Protein AF-A0A7W1F495-F1 (afdb_monomer_lite)

Secondary structure (DSSP, 8-state):
-PPPPPPHHHHHHHHHHHHHHHHHHHHHHHHTT-S-TTTGGGSPEEEEEEEEE-HHHHHHTT----TTS-SS-EEEEEEEEEETTEEEEEEEEE--HHHHHHH----TT-B--SSSS--TTS----TT-TTPPPTT-----SEEEEEEE--SSS-EEEEEEEE-TTT-EEEEEEEEESS-------HHHHHHHHHHHHHHHHHHHHTTPPB-TTS-B---

Structure (mmCIF, N/CA/C/O backbone):
data_AF-A0A7W1F495-F1
#
_entry.id   AF-A0A7W1F495-F1
#
loop_
_atom_site.group_PDB
_atom_site.id
_atom_site.type_symbol
_atom_site.label_atom_id
_atom_site.label_alt_id
_atom_site.label_comp_id
_atom_site.label_asym_id
_atom_site.label_entity_id
_atom_site.label_seq_id
_atom_site.pdbx_PDB_ins_code
_atom_site.Cartn_x
_atom_site.Cartn_y
_atom_site.Cartn_z
_atom_site.occupancy
_atom_site.B_iso_or_equiv
_atom_site.auth_seq_id
_atom_site.auth_comp_id
_atom_site.auth_asym_id
_atom_site.auth_atom_id
_atom_site.pdbx_PDB_model_num
ATOM 1 N N . MET A 1 1 ? -0.364 42.194 -3.705 1.00 41.94 1 MET A N 1
ATOM 2 C CA . MET A 1 1 ? 0.899 41.813 -3.034 1.00 41.94 1 MET A CA 1
ATOM 3 C C . MET A 1 1 ? 1.394 40.496 -3.620 1.00 41.94 1 MET A C 1
ATOM 5 O O . MET A 1 1 ? 0.686 39.502 -3.485 1.00 41.94 1 MET A O 1
ATOM 9 N N . PRO A 1 2 ? 2.536 40.471 -4.325 1.00 41.91 2 PRO A N 1
ATOM 10 C CA . PRO A 1 2 ? 3.089 39.235 -4.874 1.00 41.91 2 PRO A CA 1
ATOM 11 C C . PRO A 1 2 ? 3.613 38.339 -3.740 1.00 41.91 2 PRO A C 1
ATOM 13 O O . PRO A 1 2 ? 4.368 38.793 -2.882 1.00 41.91 2 PRO A O 1
ATOM 16 N N . ARG A 1 3 ? 3.187 37.067 -3.712 1.00 40.72 3 ARG A N 1
ATOM 17 C CA . ARG A 1 3 ? 3.688 36.070 -2.749 1.00 40.72 3 ARG A CA 1
ATOM 18 C C . ARG A 1 3 ? 5.194 35.862 -2.980 1.00 40.72 3 ARG A C 1
ATOM 20 O O . ARG A 1 3 ? 5.576 35.614 -4.126 1.00 40.72 3 ARG A O 1
ATOM 27 N N . PRO A 1 4 ? 6.046 35.931 -1.942 1.00 45.19 4 PRO A N 1
ATOM 28 C CA . PRO A 1 4 ? 7.476 35.706 -2.109 1.00 45.19 4 PRO A CA 1
ATOM 29 C C . PRO A 1 4 ? 7.717 34.275 -2.605 1.00 45.19 4 PRO A C 1
ATOM 31 O O . PRO A 1 4 ? 7.262 33.305 -1.992 1.00 45.19 4 PRO A O 1
ATOM 34 N N . ARG A 1 5 ? 8.403 34.147 -3.749 1.00 50.34 5 ARG A N 1
ATOM 35 C CA . ARG A 1 5 ? 8.854 32.855 -4.281 1.00 50.34 5 ARG A CA 1
ATOM 36 C C . ARG A 1 5 ? 9.833 32.256 -3.276 1.00 50.34 5 ARG A C 1
ATOM 38 O O . ARG A 1 5 ? 10.821 32.896 -2.920 1.00 50.34 5 ARG A O 1
ATOM 45 N N . ARG A 1 6 ? 9.528 31.049 -2.797 1.00 46.62 6 ARG A N 1
ATOM 46 C CA . ARG A 1 6 ? 10.384 30.325 -1.852 1.00 46.62 6 ARG A CA 1
ATOM 47 C C . ARG A 1 6 ? 11.758 30.122 -2.479 1.00 46.62 6 ARG A C 1
ATOM 49 O O . ARG A 1 6 ? 11.856 29.729 -3.640 1.00 46.62 6 ARG A O 1
ATOM 56 N N . THR A 1 7 ? 12.810 30.417 -1.724 1.00 51.94 7 THR A N 1
ATOM 57 C CA . THR A 1 7 ? 14.181 30.270 -2.218 1.00 51.94 7 THR A CA 1
ATOM 58 C C . THR A 1 7 ? 14.545 28.783 -2.342 1.00 51.94 7 THR A C 1
ATOM 60 O O . THR A 1 7 ? 13.959 27.936 -1.656 1.00 51.94 7 THR A O 1
ATOM 63 N N . PRO A 1 8 ? 15.526 28.423 -3.185 1.00 48.81 8 PRO A N 1
ATOM 64 C CA . PRO A 1 8 ? 16.014 27.045 -3.296 1.00 48.81 8 PRO A CA 1
ATOM 65 C C . PRO A 1 8 ? 16.415 26.449 -1.936 1.00 48.81 8 PRO A C 1
ATOM 67 O O . PRO A 1 8 ? 16.158 25.279 -1.667 1.00 48.81 8 PRO A O 1
ATOM 70 N N . LEU A 1 9 ? 16.924 27.289 -1.026 1.00 42.06 9 LEU A N 1
ATOM 71 C CA . LEU A 1 9 ? 17.272 26.911 0.344 1.00 42.06 9 LEU A CA 1
ATOM 72 C C . LEU A 1 9 ? 16.044 26.542 1.199 1.00 42.06 9 LEU A C 1
ATOM 74 O O . LEU A 1 9 ? 16.098 25.587 1.967 1.00 42.06 9 LEU A O 1
ATOM 78 N N . GLN A 1 10 ? 14.915 27.245 1.038 1.00 43.81 10 GLN A N 1
ATOM 79 C CA . GLN A 1 10 ? 13.646 26.880 1.688 1.00 43.81 10 GLN A CA 1
ATOM 80 C C . GLN A 1 10 ? 13.073 25.577 1.122 1.00 43.81 10 GLN A C 1
ATOM 82 O O . GLN A 1 10 ? 12.475 24.797 1.858 1.00 43.81 10 GLN A O 1
ATOM 87 N N . THR A 1 11 ? 13.288 25.316 -0.168 1.00 47.25 11 THR A N 1
ATOM 88 C CA . THR A 1 11 ? 12.881 24.058 -0.809 1.00 47.25 11 THR A CA 1
ATOM 89 C C . THR A 1 11 ? 13.721 22.888 -0.287 1.00 47.25 11 THR A C 1
ATOM 91 O O . THR A 1 11 ? 13.164 21.848 0.061 1.00 47.25 11 THR A O 1
ATOM 94 N N . MET A 1 12 ? 15.035 23.081 -0.112 1.00 39.34 12 MET A N 1
ATOM 95 C CA . MET A 1 12 ? 15.907 22.090 0.529 1.00 39.34 12 MET A CA 1
ATOM 96 C C . MET A 1 12 ? 15.589 21.887 2.013 1.00 39.34 12 MET A C 1
ATOM 98 O O . MET A 1 12 ? 15.580 20.749 2.466 1.00 39.34 12 MET A O 1
ATOM 102 N N . ALA A 1 13 ? 15.268 22.942 2.766 1.00 43.00 13 ALA A N 1
ATOM 103 C CA . ALA A 1 13 ? 14.891 22.818 4.175 1.00 43.00 13 ALA A CA 1
ATOM 104 C C . ALA A 1 13 ? 13.579 22.031 4.360 1.00 43.00 13 ALA A C 1
ATOM 106 O O . ALA A 1 13 ? 13.477 21.210 5.270 1.00 43.00 13 ALA A O 1
ATOM 107 N N . ILE A 1 14 ? 12.601 22.219 3.463 1.00 49.78 14 ILE A N 1
ATOM 108 C CA . ILE A 1 14 ? 11.354 21.437 3.445 1.00 49.78 14 ILE A CA 1
ATOM 109 C C . ILE A 1 14 ? 11.635 19.979 3.050 1.00 49.78 14 ILE A C 1
ATOM 111 O O . ILE A 1 14 ? 11.138 19.068 3.707 1.00 49.78 14 ILE A O 1
ATOM 115 N N . ALA A 1 15 ? 12.476 19.738 2.039 1.00 45.62 15 ALA A N 1
ATOM 116 C CA . ALA A 1 15 ? 12.872 18.385 1.641 1.00 45.62 15 ALA A CA 1
ATOM 117 C C . ALA A 1 15 ? 13.644 17.648 2.755 1.00 45.62 15 ALA A C 1
ATOM 119 O O . ALA A 1 15 ? 13.416 16.462 2.986 1.00 45.62 15 ALA A O 1
ATOM 120 N N . PHE A 1 16 ? 14.496 18.356 3.501 1.00 41.84 16 PHE A N 1
ATOM 121 C CA . PHE A 1 16 ? 15.239 17.807 4.636 1.00 41.84 16 PHE A CA 1
ATOM 122 C C . PHE A 1 16 ? 14.325 17.523 5.838 1.00 41.84 16 PHE A C 1
ATOM 124 O O . PHE A 1 16 ? 14.449 16.476 6.469 1.00 41.84 16 PHE A O 1
ATOM 131 N N . ALA A 1 17 ? 13.343 18.388 6.114 1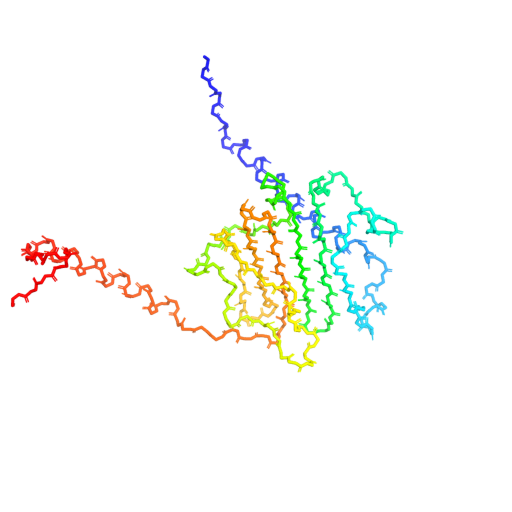.00 43.19 17 ALA A N 1
ATOM 132 C CA . ALA A 1 17 ? 12.331 18.148 7.144 1.00 43.19 17 ALA A CA 1
ATOM 133 C C . ALA A 1 17 ? 11.432 16.937 6.814 1.00 43.19 17 ALA A C 1
ATOM 135 O O . ALA A 1 17 ? 11.110 16.150 7.705 1.00 43.19 17 ALA A O 1
ATOM 136 N N . LEU A 1 18 ? 11.095 16.732 5.534 1.00 43.31 18 LEU A N 1
ATOM 137 C CA . LEU A 1 18 ? 10.356 15.554 5.060 1.00 43.31 18 LEU A CA 1
ATOM 138 C C . LEU A 1 18 ? 11.207 14.272 5.118 1.00 43.31 18 LEU A C 1
ATOM 140 O O . LEU A 1 18 ? 10.709 13.228 5.537 1.00 43.31 18 LEU A O 1
ATOM 144 N N . ALA A 1 19 ? 12.503 14.350 4.798 1.00 41.69 19 ALA A N 1
ATOM 145 C CA . ALA A 1 19 ? 13.438 13.230 4.934 1.00 41.69 19 ALA A CA 1
ATOM 146 C C . ALA A 1 19 ? 13.674 12.833 6.406 1.00 41.69 19 ALA A C 1
ATOM 148 O O . ALA A 1 19 ? 13.745 11.646 6.729 1.00 41.69 19 ALA A O 1
ATOM 149 N N . ILE A 1 20 ? 13.720 13.804 7.326 1.00 44.62 20 ILE A N 1
ATOM 150 C CA . ILE A 1 20 ? 13.776 13.541 8.772 1.00 44.62 20 ILE A CA 1
ATOM 151 C C . ILE A 1 20 ? 12.457 12.922 9.259 1.00 44.62 20 ILE A C 1
ATOM 153 O O . ILE A 1 20 ? 12.491 11.975 10.044 1.00 44.62 20 ILE A O 1
ATOM 157 N N . GLY A 1 21 ? 11.304 13.376 8.755 1.00 35.34 21 GLY A N 1
ATOM 158 C CA . GLY A 1 21 ? 9.997 12.766 9.033 1.00 35.34 21 GLY A CA 1
ATOM 159 C C . GLY A 1 21 ? 9.912 11.297 8.599 1.00 35.34 21 GLY A C 1
ATOM 160 O O . GLY A 1 21 ? 9.436 10.460 9.366 1.00 35.34 21 GLY A O 1
ATOM 161 N N . LEU A 1 22 ? 10.473 10.964 7.432 1.00 38.75 22 LEU A N 1
ATOM 162 C CA . LEU A 1 22 ? 10.568 9.598 6.901 1.00 38.75 22 LEU A CA 1
ATOM 163 C C . LEU A 1 22 ? 11.451 8.694 7.782 1.00 38.75 22 LEU A C 1
ATOM 165 O O . LEU A 1 22 ? 11.074 7.569 8.112 1.00 38.75 22 LEU A O 1
ATOM 169 N N . ILE A 1 23 ? 12.598 9.209 8.235 1.00 43.84 23 ILE A N 1
ATOM 170 C CA . ILE A 1 23 ? 13.502 8.498 9.151 1.00 43.84 23 ILE A CA 1
ATOM 171 C C . ILE A 1 23 ? 12.848 8.301 10.524 1.00 43.84 23 ILE A C 1
ATOM 173 O O . ILE A 1 23 ? 13.068 7.269 11.155 1.00 43.84 23 ILE A O 1
ATOM 177 N N . VAL A 1 24 ? 12.030 9.248 10.994 1.00 46.00 24 VAL A N 1
ATOM 178 C CA . VAL A 1 24 ? 11.311 9.139 12.273 1.00 46.00 24 VAL A CA 1
ATOM 179 C C . VAL A 1 24 ? 10.116 8.184 12.176 1.00 46.00 24 VAL A C 1
ATOM 181 O O . VAL A 1 24 ? 9.902 7.441 13.126 1.00 46.00 24 VAL A O 1
ATOM 184 N N . GLY A 1 25 ? 9.397 8.121 11.051 1.00 39.12 25 GLY A N 1
ATOM 185 C CA . GLY A 1 25 ? 8.310 7.153 10.831 1.00 39.12 25 GLY A CA 1
ATOM 186 C C . GLY A 1 25 ? 8.811 5.706 10.776 1.00 39.12 25 GLY A C 1
ATOM 187 O O . GLY A 1 25 ? 8.310 4.841 11.495 1.00 39.12 25 GLY A O 1
ATOM 188 N N . VAL A 1 26 ? 9.899 5.4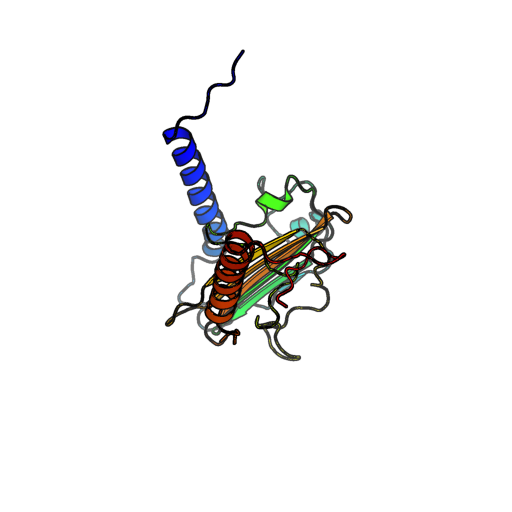63 10.036 1.00 45.94 26 VAL A N 1
ATOM 189 C CA . VAL A 1 26 ? 10.567 4.148 9.987 1.00 45.94 26 VAL A CA 1
ATOM 190 C C . VAL A 1 26 ? 11.240 3.813 11.329 1.00 45.94 26 VAL A C 1
ATOM 192 O O . VAL A 1 26 ? 11.189 2.669 11.785 1.00 45.94 26 VAL A O 1
ATOM 195 N N . ARG A 1 27 ? 11.812 4.802 12.037 1.00 43.34 27 ARG A N 1
ATOM 196 C CA . ARG A 1 27 ? 12.352 4.594 13.393 1.00 43.34 27 ARG A CA 1
ATOM 197 C C . ARG A 1 27 ? 11.291 4.466 14.479 1.00 43.34 27 ARG A C 1
ATOM 199 O O . ARG A 1 27 ? 11.622 3.863 15.488 1.00 43.34 27 ARG A O 1
ATOM 206 N N . MET A 1 28 ? 10.068 4.976 14.344 1.00 44.28 28 MET A N 1
ATOM 207 C CA . MET A 1 28 ? 9.014 4.746 15.344 1.00 44.28 28 MET A CA 1
ATOM 208 C C . MET A 1 28 ? 8.542 3.293 15.311 1.00 44.28 28 MET A C 1
ATOM 210 O O . MET A 1 28 ? 8.406 2.685 16.369 1.00 44.28 28 MET A O 1
ATOM 214 N N . ILE A 1 29 ? 8.445 2.694 14.121 1.00 50.09 29 ILE A N 1
ATOM 215 C CA . ILE A 1 29 ? 8.171 1.258 13.964 1.00 50.09 29 ILE A CA 1
ATOM 216 C C . ILE A 1 29 ? 9.378 0.420 14.435 1.00 50.09 29 ILE A C 1
ATOM 218 O O . ILE A 1 29 ? 9.212 -0.573 15.141 1.00 50.09 29 ILE A O 1
ATOM 222 N N . GLY A 1 30 ? 10.611 0.861 14.148 1.00 40.22 30 GLY A N 1
ATOM 223 C CA . GLY A 1 30 ? 11.835 0.188 14.607 1.00 40.22 30 GLY A CA 1
ATOM 224 C C . GLY A 1 30 ? 12.144 0.325 16.111 1.00 40.22 30 GLY A C 1
ATOM 225 O O . GLY A 1 30 ? 12.694 -0.595 16.714 1.00 40.22 30 GLY A O 1
ATOM 226 N N . ARG A 1 31 ? 11.786 1.446 16.754 1.00 39.66 31 ARG A N 1
ATOM 227 C CA . ARG A 1 31 ? 12.062 1.721 18.181 1.00 39.66 31 ARG A CA 1
ATOM 228 C C . ARG A 1 31 ? 11.023 1.138 19.134 1.00 39.66 31 ARG A C 1
ATOM 230 O O . ARG A 1 31 ? 11.359 0.947 20.298 1.00 39.66 31 ARG A O 1
ATOM 237 N N . LEU A 1 32 ? 9.836 0.761 18.654 1.00 47.88 32 LEU A N 1
ATOM 238 C CA . LEU A 1 32 ? 8.871 -0.036 19.428 1.00 47.88 32 LEU A CA 1
ATOM 239 C C . LEU A 1 32 ? 9.411 -1.436 19.808 1.00 47.88 32 LEU A C 1
ATOM 241 O O . LEU A 1 32 ? 8.828 -2.104 20.656 1.00 47.88 32 LEU A O 1
ATOM 245 N N . TYR A 1 33 ? 10.555 -1.865 19.253 1.00 45.09 33 TYR A N 1
ATOM 246 C CA . TYR A 1 33 ? 11.116 -3.207 19.465 1.00 45.09 33 TYR A CA 1
ATOM 247 C C . TYR A 1 33 ? 12.619 -3.234 19.841 1.00 45.09 33 TYR A C 1
ATOM 249 O O . TYR A 1 33 ? 13.243 -4.294 19.785 1.00 45.09 33 TYR A O 1
ATOM 257 N N . ALA A 1 34 ? 13.202 -2.104 20.262 1.00 39.59 34 ALA A N 1
ATOM 258 C CA . ALA A 1 34 ? 14.657 -1.903 20.354 1.00 39.59 34 ALA A CA 1
ATOM 259 C C . ALA A 1 34 ? 15.354 -2.143 21.720 1.00 39.59 34 ALA A C 1
ATOM 261 O O . ALA A 1 34 ? 16.419 -1.569 21.945 1.00 39.59 34 ALA A O 1
ATOM 262 N N . PRO A 1 35 ? 14.875 -3.041 22.600 1.00 40.03 35 PRO A N 1
ATOM 263 C CA . PRO A 1 35 ? 15.843 -3.756 23.428 1.00 40.03 35 PRO A CA 1
ATOM 264 C C . PRO A 1 35 ? 15.485 -5.239 23.469 1.00 40.03 35 PRO A C 1
ATOM 266 O O . PRO A 1 35 ? 14.789 -5.668 24.381 1.00 40.03 35 PRO A O 1
ATOM 269 N N . LYS A 1 36 ? 15.876 -5.983 22.421 1.00 42.81 36 LYS A N 1
ATOM 270 C CA . LYS A 1 36 ? 16.093 -7.455 22.380 1.00 42.81 36 LYS A CA 1
ATOM 271 C C . LYS A 1 36 ? 16.304 -7.954 20.939 1.00 42.81 36 LYS A C 1
ATOM 273 O O . LYS A 1 36 ? 15.759 -8.972 20.526 1.00 42.81 36 LYS A O 1
ATOM 278 N N . ALA A 1 37 ? 17.101 -7.232 20.146 1.00 43.09 37 ALA A N 1
ATOM 279 C CA . ALA A 1 37 ? 17.447 -7.653 18.781 1.00 43.09 37 ALA A CA 1
ATOM 280 C C . ALA A 1 37 ? 18.214 -8.993 18.752 1.00 43.09 37 ALA A C 1
ATOM 282 O O . ALA A 1 37 ? 18.132 -9.717 17.769 1.00 43.09 37 ALA A O 1
ATOM 283 N N . ALA A 1 38 ? 18.892 -9.351 19.849 1.00 44.16 38 ALA A N 1
ATOM 284 C CA . ALA A 1 38 ? 19.605 -10.621 19.984 1.00 44.16 38 ALA A CA 1
ATOM 285 C C . ALA A 1 38 ? 18.720 -11.796 20.456 1.00 44.16 38 ALA A C 1
ATOM 287 O O . ALA A 1 38 ? 19.027 -12.937 20.142 1.00 44.16 38 ALA A O 1
ATOM 288 N N . GLU A 1 39 ? 17.606 -11.548 21.160 1.00 40.41 39 GLU A N 1
ATOM 289 C CA . GLU A 1 39 ? 16.714 -12.623 21.646 1.00 40.41 39 GLU A CA 1
ATOM 290 C C . GLU A 1 39 ? 15.543 -12.919 20.691 1.00 40.41 39 GLU A C 1
ATOM 292 O O . GLU A 1 39 ? 14.993 -14.015 20.708 1.00 40.41 39 GLU A O 1
ATOM 297 N N . ARG A 1 40 ? 15.158 -11.969 19.826 1.00 44.16 40 ARG A N 1
ATOM 298 C CA . ARG A 1 40 ? 14.020 -12.124 18.895 1.00 44.16 40 ARG A CA 1
ATOM 299 C C . ARG A 1 40 ? 14.343 -12.827 17.578 1.00 44.16 40 ARG A C 1
ATOM 301 O O . ARG A 1 40 ? 13.428 -13.094 16.812 1.00 44.16 40 ARG A O 1
ATOM 308 N N . ALA A 1 41 ? 15.603 -13.167 17.324 1.00 45.47 41 ALA A N 1
ATOM 309 C CA . ALA A 1 41 ? 15.988 -13.907 16.123 1.00 45.47 41 ALA A CA 1
ATOM 310 C C . ALA A 1 41 ? 15.431 -15.350 16.082 1.00 45.47 41 ALA A C 1
ATOM 312 O O . ALA A 1 41 ? 15.550 -16.011 15.059 1.00 45.47 41 ALA A O 1
ATOM 313 N N . VAL A 1 42 ? 14.824 -15.839 17.174 1.00 46.59 42 VAL A N 1
ATOM 314 C CA . VAL A 1 42 ? 14.386 -17.241 17.319 1.00 46.59 42 VAL A CA 1
ATOM 315 C C . VAL A 1 42 ? 12.858 -17.419 17.231 1.00 46.59 42 VAL A C 1
ATOM 317 O O . VAL A 1 42 ? 12.389 -18.533 17.029 1.00 46.59 42 VAL A O 1
ATOM 320 N N . ALA A 1 43 ? 12.058 -16.350 17.310 1.00 46.38 43 ALA A N 1
ATOM 321 C CA . ALA A 1 43 ? 10.600 -16.438 17.191 1.00 46.38 43 ALA A CA 1
ATOM 322 C C . ALA A 1 43 ? 10.083 -15.316 16.284 1.00 46.38 43 ALA A C 1
ATOM 324 O O . ALA A 1 43 ? 10.173 -14.141 16.645 1.00 46.38 43 ALA A O 1
ATOM 325 N N . GLY A 1 44 ? 9.563 -15.676 15.105 1.00 54.50 44 GLY A N 1
ATOM 326 C CA . GLY A 1 44 ? 8.881 -14.739 14.206 1.00 54.50 44 GLY A CA 1
ATOM 327 C C . GLY A 1 44 ? 7.835 -13.913 14.960 1.00 54.50 44 GLY A C 1
ATOM 328 O O . GLY A 1 44 ? 7.245 -14.382 15.939 1.00 54.50 44 GLY A O 1
ATOM 329 N N . ARG A 1 45 ? 7.633 -12.655 14.552 1.00 61.03 45 ARG A N 1
ATOM 330 C CA . ARG A 1 45 ? 6.588 -11.829 15.173 1.00 61.03 45 ARG A CA 1
ATOM 331 C C . ARG A 1 45 ? 5.223 -12.459 14.867 1.00 61.03 45 ARG A C 1
ATOM 333 O O . ARG A 1 45 ? 5.067 -13.035 13.791 1.00 61.03 45 ARG A O 1
ATOM 340 N N . PRO A 1 46 ? 4.245 -12.380 15.788 1.00 68.00 46 PRO A N 1
ATOM 341 C CA . PRO A 1 46 ? 2.915 -12.908 15.518 1.00 68.00 46 PRO A CA 1
ATOM 342 C C . PRO A 1 46 ? 2.323 -12.221 14.284 1.00 68.00 46 PRO A C 1
ATOM 344 O O . PRO A 1 46 ? 2.479 -11.008 14.126 1.00 68.00 46 PRO A O 1
ATOM 347 N N . ASP A 1 47 ? 1.656 -13.004 13.435 1.00 83.06 47 ASP A N 1
ATOM 348 C CA . ASP A 1 47 ? 0.809 -12.485 12.362 1.00 83.06 47 ASP A CA 1
ATOM 349 C C . ASP A 1 47 ? -0.333 -11.700 13.006 1.00 83.06 47 ASP A C 1
ATOM 351 O O . ASP A 1 47 ? -1.212 -12.271 13.656 1.00 83.06 47 ASP A O 1
ATOM 355 N N . LEU A 1 48 ? -0.243 -10.375 12.933 1.00 84.88 48 LEU A N 1
ATOM 356 C CA . LEU A 1 48 ? -1.223 -9.484 13.522 1.00 84.88 48 LEU A CA 1
ATOM 357 C C . LEU A 1 48 ? -2.212 -9.095 12.440 1.00 84.88 48 LEU A C 1
ATOM 359 O O . LEU A 1 48 ? -1.827 -8.486 11.444 1.00 84.88 48 LEU A O 1
ATOM 363 N N . GLU A 1 49 ? -3.486 -9.367 12.691 1.00 87.62 49 GLU A N 1
ATOM 364 C CA . GLU A 1 49 ? -4.582 -8.973 11.820 1.00 87.62 49 GLU A CA 1
ATOM 365 C C . GLU A 1 49 ? -5.668 -8.256 12.628 1.00 87.62 49 GLU A C 1
ATOM 367 O O . GLU A 1 49 ? -6.116 -8.723 13.676 1.00 87.62 49 GLU A O 1
ATOM 372 N N . VAL A 1 50 ? -6.068 -7.087 12.138 1.00 87.69 50 VAL A N 1
ATOM 373 C CA . VAL A 1 50 ? -7.186 -6.286 12.631 1.00 87.69 50 VAL A CA 1
ATOM 374 C C . VAL A 1 50 ? -8.073 -5.983 11.436 1.00 87.69 50 VAL A C 1
ATOM 376 O O . VAL A 1 50 ? -7.574 -5.562 10.396 1.00 87.69 50 VAL A O 1
ATOM 379 N N . ILE A 1 51 ? -9.379 -6.186 11.574 1.00 93.00 51 ILE A N 1
ATOM 380 C CA . ILE A 1 51 ? -10.336 -6.022 10.480 1.00 93.00 51 ILE A CA 1
ATOM 381 C C . ILE A 1 51 ? -11.441 -5.082 10.948 1.00 93.00 51 ILE A C 1
ATOM 383 O O . ILE A 1 51 ? -12.003 -5.277 12.024 1.00 93.00 51 ILE A O 1
ATOM 387 N N . ASP A 1 52 ? -11.713 -4.063 10.133 1.00 92.50 52 ASP A N 1
ATOM 388 C CA . ASP A 1 52 ? -12.822 -3.113 10.285 1.00 92.50 52 ASP A CA 1
ATOM 389 C C . ASP A 1 52 ? -12.935 -2.468 11.679 1.00 92.50 52 ASP A C 1
ATOM 391 O O . ASP A 1 52 ? -14.020 -2.286 12.231 1.00 92.50 52 ASP A O 1
ATOM 395 N N . ALA A 1 53 ? -11.791 -2.094 12.255 1.00 87.75 53 ALA A N 1
ATOM 396 C CA . ALA A 1 53 ? -11.724 -1.429 13.547 1.00 87.75 53 ALA A CA 1
ATOM 397 C C . ALA A 1 53 ? -11.901 0.090 13.435 1.00 87.75 53 ALA A C 1
ATOM 399 O O . ALA A 1 53 ? -11.369 0.765 12.553 1.00 87.75 53 ALA A O 1
ATOM 400 N N . MET A 1 54 ? -12.583 0.661 14.418 1.00 90.88 54 MET A N 1
ATOM 401 C CA . MET A 1 54 ? -12.645 2.100 14.627 1.00 90.88 54 MET A CA 1
ATOM 402 C C . MET A 1 54 ? -11.40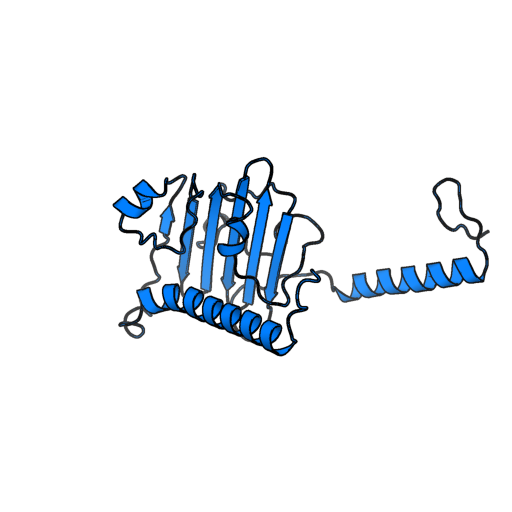8 2.591 15.395 1.00 90.88 54 MET A C 1
ATOM 404 O O . MET A 1 54 ? -10.876 1.861 16.239 1.00 90.88 54 MET A O 1
ATOM 408 N N . PRO A 1 55 ? -10.986 3.859 15.219 1.00 85.25 55 PRO A N 1
ATOM 409 C CA . PRO A 1 55 ? -9.843 4.418 15.948 1.00 85.25 55 PRO A CA 1
ATOM 410 C C . PRO A 1 55 ? -9.940 4.248 17.473 1.00 85.25 55 PRO A C 1
ATOM 412 O O . PRO A 1 55 ? -8.965 3.890 18.127 1.00 85.25 55 PRO A O 1
ATOM 415 N N . ALA A 1 56 ? -11.133 4.436 18.047 1.00 83.69 56 ALA A N 1
ATOM 416 C CA . ALA A 1 56 ? -11.358 4.259 19.482 1.00 83.69 56 ALA A CA 1
ATOM 417 C C . ALA A 1 56 ? -11.134 2.808 19.953 1.00 83.69 56 ALA A C 1
ATOM 419 O O . ALA A 1 56 ? -10.636 2.594 21.056 1.00 83.69 56 ALA A O 1
ATOM 420 N N . GLN A 1 57 ? -11.457 1.815 19.118 1.00 79.88 57 GLN A N 1
ATOM 421 C CA . GLN A 1 57 ? -11.230 0.398 19.424 1.00 79.88 57 GLN A CA 1
ATOM 422 C C . GLN A 1 57 ? -9.740 0.059 19.377 1.00 79.88 57 GLN A C 1
ATOM 424 O O . GLN A 1 57 ? -9.245 -0.631 20.265 1.00 79.88 57 GLN A O 1
ATOM 429 N N . LEU A 1 58 ? -9.007 0.607 18.401 1.00 77.81 58 LEU A N 1
ATOM 430 C CA . LEU A 1 58 ? -7.548 0.493 18.357 1.00 77.81 58 LEU A CA 1
ATOM 431 C C . LEU A 1 58 ? -6.915 1.106 19.613 1.00 77.81 58 LEU A C 1
ATOM 433 O O . LEU A 1 58 ? -6.103 0.460 20.273 1.00 77.81 58 LEU A O 1
ATOM 437 N N . ALA A 1 59 ? -7.326 2.320 19.989 1.00 73.44 59 ALA A N 1
ATOM 438 C CA . ALA A 1 59 ? -6.828 2.987 21.190 1.00 73.44 59 ALA A CA 1
ATOM 439 C C . ALA A 1 59 ? -7.123 2.183 22.470 1.00 73.44 59 ALA A C 1
ATOM 441 O O . ALA A 1 59 ? -6.233 2.003 23.302 1.00 73.44 59 ALA A O 1
ATOM 442 N N . ALA A 1 60 ? -8.340 1.642 22.605 1.00 70.38 60 ALA A N 1
ATOM 443 C CA . ALA A 1 60 ? -8.722 0.781 23.726 1.00 70.38 60 ALA A CA 1
ATOM 444 C C . ALA A 1 60 ? -7.907 -0.525 23.773 1.00 70.38 60 ALA A C 1
ATOM 446 O O . ALA A 1 60 ? -7.589 -1.014 24.854 1.00 70.38 60 ALA A O 1
ATOM 447 N N . ALA A 1 61 ? -7.510 -1.051 22.611 1.00 68.38 61 ALA A N 1
ATOM 448 C CA . ALA A 1 61 ? -6.609 -2.195 22.481 1.00 68.38 61 ALA A CA 1
ATOM 449 C C . ALA A 1 61 ? -5.122 -1.840 22.702 1.00 68.38 61 ALA A C 1
ATOM 451 O O . ALA A 1 61 ? -4.246 -2.680 22.499 1.00 68.38 61 ALA A O 1
ATOM 452 N N . GLY A 1 62 ? -4.814 -0.604 23.113 1.00 72.38 62 GLY A N 1
ATOM 453 C CA . GLY A 1 62 ? -3.459 -0.159 23.442 1.00 72.38 62 GLY A CA 1
ATOM 454 C C . GLY A 1 62 ? -2.651 0.372 22.257 1.00 72.38 62 GLY A C 1
ATOM 455 O O . GLY A 1 62 ? -1.455 0.636 22.409 1.00 72.38 62 GLY A O 1
ATOM 456 N N . TRP A 1 63 ? -3.271 0.567 21.089 1.00 70.25 63 TRP A N 1
ATOM 457 C CA . TRP A 1 63 ? -2.605 1.224 19.967 1.00 70.25 63 TRP A CA 1
ATOM 458 C C . TRP A 1 63 ? -2.414 2.704 20.280 1.00 70.25 63 TRP A C 1
ATOM 460 O O . TRP A 1 63 ? -3.340 3.409 20.679 1.00 70.25 63 TRP A O 1
ATOM 470 N N . ARG A 1 64 ? -1.194 3.200 20.079 1.00 72.38 64 ARG A N 1
ATOM 471 C CA . ARG A 1 64 ? -0.887 4.614 20.290 1.00 72.38 64 ARG A CA 1
ATOM 472 C C . ARG A 1 64 ? -1.290 5.416 19.063 1.00 72.38 64 ARG A C 1
ATOM 474 O O . ARG A 1 64 ? -0.547 5.457 18.088 1.00 72.38 64 ARG A O 1
ATOM 481 N N . LEU A 1 65 ? -2.449 6.057 19.148 1.00 71.62 65 LEU A N 1
ATOM 482 C CA . LEU A 1 65 ? -2.864 7.083 18.201 1.00 71.62 65 LEU A CA 1
ATOM 483 C C . LEU A 1 65 ? -2.344 8.428 18.713 1.00 71.62 65 LEU A C 1
ATOM 485 O O . LEU A 1 65 ? -2.837 8.947 19.713 1.00 71.62 65 LEU A O 1
ATOM 489 N N . ASP A 1 66 ? -1.278 8.932 18.101 1.00 71.69 66 ASP A N 1
ATOM 490 C CA . ASP A 1 66 ? -0.676 10.220 18.450 1.00 71.69 66 ASP A CA 1
ATOM 491 C C . ASP A 1 66 ? -1.213 11.360 17.566 1.00 71.69 66 ASP A C 1
ATOM 493 O O . ASP A 1 66 ? -2.067 11.163 16.701 1.00 71.69 66 ASP A O 1
ATOM 497 N N . GLU A 1 67 ? -0.690 12.573 17.757 1.00 67.38 67 GLU A N 1
ATOM 498 C CA . GLU A 1 67 ? -1.077 13.765 16.986 1.00 67.38 67 GLU A CA 1
ATOM 499 C C . GLU A 1 67 ? -0.814 13.654 15.473 1.00 67.38 67 GLU A C 1
ATOM 501 O O . GLU A 1 67 ? -1.290 14.496 14.711 1.00 67.38 67 GLU A O 1
ATOM 506 N N . ARG A 1 68 ? -0.053 12.643 15.029 1.00 69.31 68 ARG A N 1
ATOM 507 C CA . ARG A 1 68 ? 0.237 12.375 13.613 1.00 69.31 68 ARG A CA 1
ATOM 508 C C . ARG A 1 68 ? -0.736 11.378 12.996 1.00 69.31 68 ARG A C 1
ATOM 510 O O . ARG A 1 68 ? -0.713 11.198 11.781 1.00 69.31 68 ARG A O 1
ATOM 517 N N . SER A 1 69 ? -1.570 10.730 13.807 1.00 76.69 69 SER A N 1
ATOM 518 C CA . SER A 1 69 ? -2.629 9.858 13.307 1.00 76.69 69 SER A CA 1
ATOM 519 C C . SER A 1 69 ? -3.695 10.704 12.597 1.00 76.69 69 SER A C 1
ATOM 521 O O . SER A 1 69 ? -4.055 11.766 13.116 1.00 76.69 69 SER A O 1
ATOM 523 N N . PRO A 1 70 ? -4.216 10.269 11.434 1.00 83.44 70 PRO A N 1
ATOM 524 C CA . PRO A 1 70 ? -5.290 10.987 10.759 1.00 83.44 70 PRO A CA 1
ATOM 525 C C . PRO A 1 70 ? -6.482 11.147 11.690 1.00 83.44 70 PRO A C 1
ATOM 527 O O . PRO A 1 70 ? -6.879 10.209 12.383 1.00 83.44 70 PRO A O 1
ATOM 530 N N . ARG A 1 71 ? -7.089 12.326 11.695 1.00 87.94 71 ARG A N 1
ATOM 531 C CA . ARG A 1 71 ? -8.274 12.575 12.521 1.00 87.94 71 ARG A CA 1
ATOM 532 C C . ARG A 1 71 ? -9.534 12.035 11.863 1.00 87.94 71 ARG A C 1
ATOM 534 O O . ARG A 1 71 ? -10.482 11.696 12.562 1.00 87.94 71 ARG A O 1
ATOM 541 N N . SER A 1 72 ? -9.542 11.954 10.534 1.00 89.38 72 SER A N 1
ATOM 542 C CA . SER A 1 72 ? -10.700 11.533 9.745 1.00 89.38 72 SER A CA 1
ATOM 543 C C . SER A 1 72 ? -10.780 10.031 9.491 1.00 89.38 72 SER A C 1
ATOM 545 O O . SER A 1 72 ? -11.763 9.576 8.900 1.00 89.38 72 SER A O 1
ATOM 547 N N . TRP A 1 73 ? -9.755 9.258 9.868 1.00 90.56 73 TRP A N 1
ATOM 548 C CA . TRP A 1 73 ? -9.721 7.857 9.473 1.00 90.56 73 TRP A CA 1
ATOM 549 C C . TRP A 1 73 ? -10.740 6.986 10.217 1.00 90.56 73 TRP A C 1
ATOM 551 O O . TRP A 1 73 ? -11.010 7.175 11.402 1.00 90.56 73 TRP A O 1
ATOM 561 N N . THR A 1 74 ? -11.314 6.025 9.504 1.00 94.31 74 THR A N 1
ATOM 562 C CA . THR A 1 74 ? -12.328 5.076 9.993 1.00 94.31 74 THR A CA 1
ATOM 563 C C . THR A 1 74 ? -12.185 3.744 9.255 1.00 94.31 74 THR A C 1
ATOM 565 O O . THR A 1 74 ? -11.390 3.647 8.316 1.00 94.31 74 THR A O 1
ATOM 568 N N . ASP A 1 75 ? -12.925 2.720 9.693 1.00 95.12 75 ASP A N 1
ATOM 569 C CA . ASP A 1 75 ? -12.992 1.406 9.038 1.00 95.12 75 ASP A CA 1
ATOM 570 C C . ASP A 1 75 ? -11.598 0.797 8.769 1.00 95.12 75 ASP A C 1
ATOM 572 O O . ASP A 1 75 ? -11.230 0.457 7.642 1.00 95.12 75 ASP A O 1
ATOM 576 N N . ILE A 1 76 ? -10.771 0.740 9.815 1.00 90.94 76 ILE A N 1
ATOM 577 C CA . ILE A 1 76 ? -9.344 0.430 9.731 1.00 90.94 76 ILE A CA 1
ATOM 578 C C . ILE A 1 76 ? -9.141 -1.083 9.767 1.00 90.94 76 ILE A C 1
ATOM 580 O O . ILE A 1 76 ? -9.384 -1.740 10.777 1.00 90.94 76 ILE A O 1
ATOM 584 N N . SER A 1 77 ? -8.618 -1.624 8.674 1.00 92.31 77 SER A N 1
ATOM 585 C CA . SER A 1 77 ? -8.090 -2.983 8.596 1.00 92.31 77 SER A CA 1
ATOM 586 C C . SER A 1 77 ? -6.577 -2.933 8.421 1.00 92.31 77 SER A C 1
ATOM 588 O O . SER A 1 77 ? -6.067 -2.214 7.560 1.00 92.31 77 SER A O 1
ATOM 590 N N . VAL A 1 78 ? -5.849 -3.687 9.236 1.00 91.19 78 VAL A N 1
ATOM 591 C CA . VAL A 1 78 ? -4.389 -3.771 9.222 1.00 91.19 78 VAL A CA 1
ATOM 592 C C . VAL A 1 78 ? -3.968 -5.224 9.276 1.00 91.19 78 VAL A C 1
ATOM 594 O O . VAL A 1 78 ? -4.484 -5.991 10.084 1.00 91.19 78 VAL A O 1
ATOM 597 N N . ARG A 1 79 ? -2.952 -5.572 8.487 1.00 91.25 79 ARG A N 1
ATOM 598 C CA . ARG A 1 79 ? -2.183 -6.792 8.711 1.00 91.25 79 ARG A CA 1
ATOM 599 C C . ARG A 1 79 ? -0.695 -6.510 8.727 1.00 91.25 79 ARG A C 1
ATOM 601 O O . ARG A 1 79 ? -0.190 -5.828 7.836 1.00 91.25 79 ARG A O 1
ATOM 608 N N . LEU A 1 80 ? -0.015 -7.041 9.738 1.00 87.31 80 LEU A N 1
ATOM 609 C CA . LEU A 1 80 ? 1.428 -6.954 9.919 1.00 87.31 80 LEU A CA 1
ATOM 610 C C . LEU A 1 80 ? 1.977 -8.366 10.092 1.00 87.31 80 LEU A C 1
ATOM 612 O O . LEU A 1 80 ? 1.611 -9.064 11.035 1.00 87.31 80 LEU A O 1
ATOM 616 N N . PHE A 1 81 ? 2.886 -8.760 9.209 1.00 86.06 81 PHE A N 1
ATOM 617 C CA . PHE A 1 81 ? 3.547 -10.056 9.268 1.00 86.06 81 PHE A CA 1
ATOM 618 C C . PHE A 1 81 ? 5.055 -9.898 9.068 1.00 86.06 81 PHE A C 1
ATOM 620 O O . PHE A 1 81 ? 5.501 -9.108 8.234 1.00 86.06 81 PHE A O 1
ATOM 627 N N . GLU A 1 82 ? 5.849 -10.647 9.834 1.00 87.44 82 GLU A N 1
ATOM 628 C CA . GLU A 1 82 ? 7.309 -10.627 9.747 1.00 87.44 82 GLU A CA 1
ATOM 629 C C . GLU A 1 82 ? 7.904 -11.984 10.141 1.00 87.44 82 GLU A C 1
ATOM 631 O O . GLU A 1 82 ? 7.649 -12.501 11.232 1.00 87.44 82 GLU A O 1
ATOM 636 N N . ASN A 1 83 ? 8.755 -12.523 9.270 1.00 86.56 83 ASN A N 1
ATOM 637 C CA . ASN A 1 83 ? 9.593 -13.685 9.546 1.00 86.56 83 ASN A CA 1
ATOM 638 C C . ASN A 1 83 ? 10.992 -13.515 8.917 1.00 86.56 83 ASN A C 1
ATOM 640 O O . ASN A 1 83 ? 11.384 -12.428 8.495 1.00 86.56 83 ASN A O 1
ATOM 644 N N . ASP A 1 84 ? 11.753 -14.601 8.854 1.00 86.69 84 ASP A N 1
ATOM 645 C CA . ASP A 1 84 ? 13.095 -14.674 8.270 1.00 86.69 84 ASP A CA 1
ATOM 646 C C . ASP A 1 84 ? 13.150 -14.374 6.758 1.00 86.69 84 ASP A C 1
ATOM 648 O O . ASP A 1 84 ? 14.164 -13.882 6.257 1.00 86.69 84 ASP A O 1
ATOM 652 N N . ARG A 1 85 ? 12.061 -14.622 6.019 1.00 88.94 85 ARG A N 1
ATOM 653 C CA . ARG A 1 85 ? 11.947 -14.311 4.581 1.00 88.94 85 ARG A CA 1
ATOM 654 C C . ARG A 1 85 ? 11.690 -12.826 4.328 1.00 88.94 85 ARG A C 1
ATOM 656 O O . ARG A 1 85 ? 11.999 -12.333 3.239 1.00 88.94 85 ARG A O 1
ATOM 663 N N . GLY A 1 86 ? 11.132 -12.103 5.302 1.00 89.81 86 GLY A N 1
ATOM 664 C CA . GLY A 1 86 ? 10.833 -10.682 5.162 1.00 89.81 86 GLY A CA 1
ATOM 665 C C . GLY A 1 86 ? 9.621 -10.190 5.950 1.00 89.81 86 GLY A C 1
ATOM 666 O O . GLY A 1 86 ? 9.218 -10.786 6.944 1.00 89.81 86 GLY A O 1
ATOM 667 N N . ASN A 1 87 ? 9.029 -9.087 5.487 1.00 89.69 87 ASN A N 1
ATOM 668 C CA . ASN A 1 87 ? 7.853 -8.463 6.091 1.00 89.69 87 ASN A CA 1
ATOM 669 C C . ASN A 1 87 ? 6.757 -8.106 5.075 1.00 89.69 87 ASN A C 1
ATOM 671 O O . ASN A 1 87 ? 7.009 -7.937 3.878 1.00 89.69 87 ASN A O 1
ATOM 675 N N . LEU A 1 88 ? 5.538 -7.995 5.598 1.00 91.00 88 LEU A N 1
ATOM 676 C CA . LEU A 1 88 ? 4.325 -7.569 4.915 1.00 91.00 88 LEU A CA 1
ATOM 677 C C . LEU A 1 88 ? 3.546 -6.623 5.828 1.00 91.00 88 LEU A C 1
ATOM 679 O O . LEU A 1 88 ? 3.266 -6.945 6.980 1.00 91.00 88 LEU A O 1
ATOM 683 N N . THR A 1 89 ? 3.151 -5.487 5.269 1.00 91.69 89 THR A N 1
ATOM 684 C CA . THR A 1 89 ? 2.271 -4.508 5.897 1.00 91.69 89 THR A CA 1
ATOM 685 C C . THR A 1 89 ? 1.153 -4.168 4.930 1.00 91.69 89 THR A C 1
ATOM 687 O O . THR A 1 89 ? 1.401 -3.703 3.817 1.00 91.69 89 THR A O 1
ATOM 690 N N . LEU A 1 90 ? -0.083 -4.357 5.370 1.00 93.44 90 LEU A N 1
ATOM 691 C CA . LEU A 1 90 ? -1.286 -3.990 4.637 1.00 93.44 90 LEU A CA 1
ATOM 692 C C . LEU A 1 90 ? -2.128 -3.064 5.506 1.00 93.44 90 LEU A C 1
ATOM 694 O O . LEU A 1 90 ? -2.314 -3.326 6.692 1.00 93.44 90 LEU A O 1
ATOM 698 N N . LEU A 1 91 ? -2.645 -2.000 4.903 1.00 92.69 91 LEU A N 1
ATOM 699 C CA . LEU A 1 91 ? -3.614 -1.093 5.507 1.00 92.69 91 LEU A CA 1
ATOM 700 C C . LEU A 1 91 ? -4.761 -0.891 4.522 1.00 92.69 91 LEU A C 1
ATOM 702 O O . LEU A 1 91 ? -4.534 -0.648 3.338 1.00 92.69 91 LEU A O 1
ATOM 706 N N . ARG A 1 92 ? -5.985 -0.934 5.030 1.00 95.00 92 ARG A N 1
ATOM 707 C CA . ARG A 1 92 ? -7.179 -0.420 4.369 1.00 95.00 92 ARG A CA 1
ATOM 708 C C . ARG A 1 92 ? -7.910 0.462 5.368 1.00 95.00 92 ARG A C 1
ATOM 710 O O . ARG A 1 92 ? -8.174 0.018 6.477 1.00 95.00 92 ARG A O 1
ATOM 717 N N . CYS A 1 93 ? -8.229 1.693 5.004 1.00 93.81 93 CYS A N 1
ATOM 718 C CA . CYS A 1 93 ? -9.038 2.575 5.842 1.00 93.81 93 CYS A CA 1
ATOM 719 C C . CYS A 1 93 ? -9.796 3.583 4.990 1.00 93.81 93 CYS A C 1
ATOM 721 O O . CYS A 1 93 ? -9.412 3.866 3.854 1.00 93.81 93 CYS A O 1
ATOM 723 N N . ARG A 1 94 ? -10.859 4.163 5.538 1.00 95.06 94 ARG A N 1
ATOM 724 C CA . ARG A 1 94 ? -11.423 5.396 4.990 1.00 95.06 94 ARG A CA 1
ATOM 725 C C . ARG A 1 94 ? -10.690 6.584 5.570 1.00 95.06 94 ARG A C 1
ATOM 727 O O . ARG A 1 94 ? -10.417 6.577 6.761 1.00 95.06 94 ARG A O 1
ATOM 734 N N . VAL A 1 95 ? -10.383 7.595 4.763 1.00 92.75 95 VAL A N 1
ATOM 735 C CA . VAL A 1 95 ? -9.672 8.807 5.205 1.00 92.75 95 VAL A CA 1
ATOM 736 C C . VAL A 1 95 ? -9.933 9.971 4.244 1.00 92.75 95 VAL A C 1
ATOM 738 O O . VAL A 1 95 ? -10.162 9.779 3.047 1.00 92.75 95 VAL A O 1
ATOM 741 N N . ASP A 1 96 ? -9.952 11.199 4.758 1.00 91.00 96 ASP A N 1
ATOM 742 C CA . ASP A 1 96 ? -10.025 12.394 3.914 1.00 91.00 96 ASP A CA 1
ATOM 743 C C . ASP A 1 96 ? -8.772 12.551 3.045 1.00 91.00 96 ASP A C 1
ATOM 745 O O . ASP A 1 96 ? -7.647 12.298 3.482 1.00 91.00 96 ASP A O 1
ATOM 749 N N . ALA A 1 97 ? -8.957 13.037 1.815 1.00 87.12 97 ALA A N 1
ATOM 750 C CA . ALA A 1 97 ? -7.883 13.168 0.828 1.00 87.12 97 ALA A CA 1
ATOM 751 C C . ALA A 1 97 ? -6.695 14.009 1.335 1.00 87.12 97 ALA A C 1
ATOM 753 O O . ALA A 1 97 ? -5.542 13.716 1.022 1.00 87.12 97 ALA A O 1
ATOM 754 N N . ALA A 1 98 ? -6.970 15.032 2.153 1.00 85.62 98 ALA A N 1
ATOM 755 C CA . ALA A 1 98 ? -5.947 15.898 2.737 1.00 85.62 98 ALA A CA 1
ATOM 756 C C . ALA A 1 98 ? -5.022 15.161 3.724 1.00 85.62 98 ALA A C 1
ATOM 758 O O . ALA A 1 98 ? -3.856 15.528 3.854 1.00 85.62 98 ALA A O 1
ATOM 759 N N . GLU A 1 99 ? -5.523 14.123 4.399 1.00 83.31 99 GLU A N 1
ATOM 760 C CA . GLU A 1 99 ? -4.758 13.327 5.365 1.00 83.31 99 GLU A CA 1
ATOM 761 C C . GLU A 1 99 ? -4.189 12.040 4.744 1.00 83.31 99 GLU A C 1
ATOM 763 O O . GLU A 1 99 ? -3.170 11.535 5.214 1.00 83.31 99 GLU A O 1
ATOM 768 N N . ALA A 1 100 ? -4.784 11.543 3.652 1.00 81.06 100 ALA A N 1
ATOM 769 C CA . ALA A 1 100 ? -4.356 10.325 2.957 1.00 81.06 100 ALA A CA 1
ATOM 770 C C . ALA A 1 100 ? -2.871 10.356 2.549 1.00 81.06 100 ALA A C 1
ATOM 772 O O . ALA A 1 100 ? -2.154 9.366 2.698 1.00 81.06 100 ALA A O 1
ATOM 773 N N . LEU A 1 101 ? -2.381 11.514 2.091 1.00 70.56 101 LEU A N 1
ATOM 774 C CA . LEU A 1 101 ? -0.978 11.700 1.700 1.00 70.56 101 LEU A CA 1
ATOM 775 C C . LEU A 1 101 ? 0.001 11.565 2.875 1.00 70.56 101 LEU A C 1
ATOM 777 O O . LEU A 1 101 ? 1.157 11.212 2.663 1.00 70.56 101 LEU A O 1
ATOM 781 N N . GLY A 1 102 ? -0.443 11.842 4.104 1.00 70.69 102 GLY A N 1
ATOM 782 C CA . GLY A 1 102 ? 0.384 11.731 5.308 1.00 70.69 102 GLY A CA 1
ATOM 783 C C . GLY A 1 102 ? 0.585 10.290 5.782 1.00 70.69 102 GLY A C 1
ATOM 784 O O . GLY A 1 102 ? 1.523 10.022 6.530 1.00 70.69 102 GLY A O 1
ATOM 785 N N . LEU A 1 103 ? -0.264 9.362 5.330 1.00 70.19 103 LEU A N 1
ATOM 786 C CA . LEU A 1 103 ? -0.212 7.949 5.710 1.00 70.19 103 LEU A CA 1
ATOM 787 C C . LEU A 1 103 ? 0.793 7.134 4.893 1.00 70.19 103 LEU A C 1
ATOM 789 O O . LEU A 1 103 ? 1.272 6.102 5.361 1.00 70.19 103 LEU A O 1
ATOM 793 N N . ALA A 1 104 ? 1.113 7.584 3.680 1.00 68.25 104 ALA A N 1
ATOM 794 C CA . ALA A 1 104 ? 1.990 6.870 2.767 1.00 68.25 104 ALA A CA 1
ATOM 795 C C . ALA A 1 104 ? 3.224 7.705 2.441 1.00 68.25 104 ALA A C 1
ATOM 797 O O . ALA A 1 104 ? 3.153 8.734 1.770 1.00 68.25 104 ALA A O 1
ATOM 798 N N . ALA A 1 105 ? 4.381 7.229 2.886 1.00 70.94 105 ALA A N 1
ATOM 799 C CA . ALA A 1 105 ? 5.640 7.879 2.592 1.00 70.94 105 ALA A CA 1
ATOM 800 C C . ALA A 1 105 ? 6.297 7.209 1.380 1.00 70.94 105 ALA A C 1
ATOM 802 O O . ALA A 1 105 ? 6.808 6.092 1.459 1.00 70.94 105 ALA A O 1
ATOM 803 N N . PHE A 1 106 ? 6.245 7.899 0.246 1.00 71.00 106 PHE A N 1
ATOM 804 C CA . PHE A 1 106 ? 6.750 7.398 -1.025 1.00 71.00 106 PHE A CA 1
ATOM 805 C C . PHE A 1 106 ? 8.189 7.856 -1.285 1.00 71.00 106 PHE A C 1
ATOM 807 O O . PHE A 1 106 ? 8.461 9.059 -1.202 1.00 71.00 106 PHE A O 1
ATOM 814 N N . PRO A 1 107 ? 9.107 6.939 -1.642 1.00 79.62 107 PRO A N 1
ATOM 815 C CA . PRO A 1 107 ? 10.432 7.299 -2.137 1.00 79.62 107 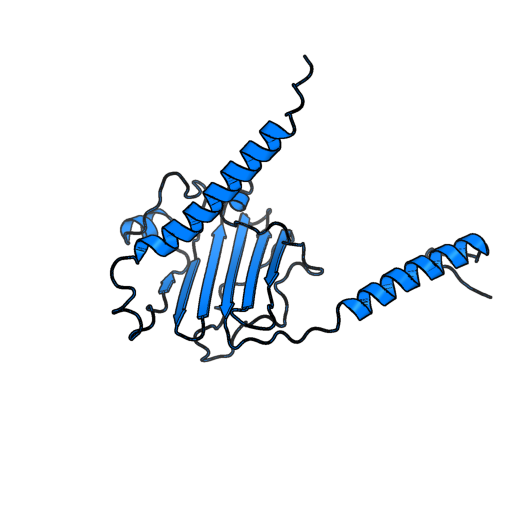PRO A CA 1
ATOM 816 C C . PRO A 1 107 ? 10.390 8.214 -3.381 1.00 79.62 107 PRO A C 1
ATOM 818 O O . PRO A 1 107 ? 9.392 8.213 -4.109 1.00 79.62 107 PRO A O 1
ATOM 821 N N . PRO A 1 108 ? 11.445 9.002 -3.662 1.00 75.06 108 PRO A N 1
ATOM 822 C CA . PRO A 1 108 ? 11.458 9.944 -4.788 1.00 75.06 108 PRO A CA 1
ATOM 823 C C . PRO A 1 108 ? 11.224 9.311 -6.169 1.00 75.06 108 PRO A C 1
ATOM 825 O O . PRO A 1 108 ? 10.625 9.938 -7.034 1.00 75.06 108 PRO A O 1
ATOM 828 N N . ASP A 1 109 ? 11.646 8.066 -6.354 1.00 79.00 109 ASP A N 1
ATOM 829 C CA . ASP A 1 109 ? 11.503 7.247 -7.564 1.00 79.00 109 ASP A CA 1
ATOM 830 C C . ASP A 1 109 ? 10.158 6.500 -7.645 1.00 79.00 109 ASP A C 1
ATOM 832 O O . ASP A 1 109 ? 9.945 5.654 -8.513 1.00 79.00 109 ASP A O 1
ATOM 836 N N . SER A 1 110 ? 9.212 6.830 -6.763 1.00 82.12 110 SER A N 1
ATOM 837 C CA . SER A 1 110 ? 7.850 6.304 -6.841 1.00 82.12 110 SER A CA 1
ATOM 838 C C . SER A 1 110 ? 7.110 6.863 -8.053 1.00 82.12 110 SER A C 1
ATOM 840 O O . SER A 1 110 ? 7.038 8.081 -8.237 1.00 82.12 110 SER A O 1
ATOM 842 N N . ARG A 1 111 ? 6.443 5.985 -8.797 1.00 87.75 111 ARG A N 1
ATOM 843 C CA . ARG A 1 111 ? 5.743 6.271 -10.055 1.00 87.75 111 ARG A CA 1
ATOM 844 C C . ARG A 1 111 ? 4.247 5.976 -9.968 1.00 87.75 111 ARG A C 1
ATOM 846 O O . ARG A 1 111 ? 3.783 5.325 -9.033 1.00 87.75 111 ARG A O 1
ATOM 853 N N . ARG A 1 112 ? 3.488 6.431 -10.964 1.00 86.56 112 ARG A N 1
ATOM 854 C CA . ARG A 1 112 ? 2.131 5.930 -11.212 1.00 86.56 112 ARG A CA 1
ATOM 855 C C . ARG A 1 112 ? 2.234 4.604 -11.989 1.00 86.56 112 ARG A C 1
ATOM 857 O O . ARG A 1 112 ? 3.061 4.528 -12.902 1.00 86.56 112 ARG A O 1
ATOM 864 N N . PRO A 1 113 ? 1.481 3.550 -11.635 1.00 85.19 113 PRO A N 1
ATOM 865 C CA . PRO A 1 113 ? 1.388 2.365 -12.490 1.00 85.19 113 PRO A CA 1
ATOM 866 C C . PRO A 1 113 ? 0.657 2.677 -13.807 1.00 85.19 113 PRO A C 1
ATOM 868 O O . PRO A 1 113 ? -0.088 3.651 -13.884 1.00 85.19 113 PRO A O 1
ATOM 871 N N . SER A 1 114 ? 0.850 1.833 -14.826 1.00 81.62 114 SER A N 1
ATOM 872 C CA . SER A 1 114 ? 0.107 1.898 -16.097 1.00 81.62 114 SER A CA 1
ATOM 873 C C . SER A 1 114 ? -1.379 1.578 -15.923 1.00 81.62 114 SER A C 1
ATOM 875 O O . SER A 1 114 ? -2.223 2.138 -16.610 1.00 81.62 114 SER A O 1
ATOM 877 N N . GLU A 1 115 ? -1.691 0.703 -14.973 1.00 84.19 115 GLU A N 1
ATOM 878 C CA . GLU A 1 115 ? -3.043 0.346 -14.565 1.00 84.19 115 GLU A CA 1
ATOM 879 C C . GLU A 1 115 ? -3.185 0.644 -13.074 1.00 84.19 115 GLU A C 1
ATOM 881 O O . GLU A 1 115 ? -2.249 0.384 -12.326 1.00 84.19 115 GLU A O 1
ATOM 886 N N . ASP A 1 116 ? -4.320 1.162 -12.606 1.00 86.62 116 ASP A N 1
ATOM 887 C CA . ASP A 1 116 ? -4.535 1.540 -11.198 1.00 86.62 116 ASP A CA 1
ATOM 888 C C . ASP A 1 116 ? -4.693 0.318 -10.250 1.00 86.62 116 ASP A C 1
ATOM 890 O O . ASP A 1 116 ? -5.620 0.211 -9.453 1.00 86.62 116 ASP A O 1
ATOM 894 N N . ARG A 1 117 ? -3.748 -0.625 -10.338 1.00 89.81 117 ARG A N 1
ATOM 895 C CA . ARG A 1 117 ? -3.627 -1.868 -9.575 1.00 89.81 117 ARG A CA 1
ATOM 896 C C . ARG A 1 117 ? -2.167 -2.137 -9.208 1.00 89.81 117 ARG A C 1
ATOM 898 O O . ARG A 1 117 ? -1.241 -1.670 -9.876 1.00 89.81 117 ARG A O 1
ATOM 905 N N . ALA A 1 118 ? -1.957 -2.914 -8.148 1.00 90.38 118 ALA A N 1
ATOM 906 C CA . ALA A 1 118 ? -0.627 -3.423 -7.837 1.00 90.38 118 ALA A CA 1
ATOM 907 C C . ALA A 1 118 ? -0.160 -4.377 -8.958 1.00 90.38 118 ALA A C 1
ATOM 909 O O . ALA A 1 118 ? -0.999 -5.060 -9.555 1.00 90.38 118 ALA A O 1
ATOM 910 N N . PRO A 1 119 ? 1.148 -4.440 -9.265 1.00 90.25 119 PRO A N 1
ATOM 911 C CA . PRO A 1 119 ? 1.654 -5.339 -10.295 1.00 90.25 119 PRO A CA 1
ATOM 912 C C . PRO A 1 119 ? 1.276 -6.807 -10.043 1.00 90.25 119 PRO A C 1
ATOM 914 O O . PRO A 1 119 ? 1.301 -7.293 -8.912 1.00 90.25 119 PRO A O 1
ATOM 917 N N . ALA A 1 120 ? 0.924 -7.529 -11.107 1.00 89.12 120 ALA A N 1
ATOM 918 C CA . ALA A 1 120 ? 0.493 -8.927 -11.009 1.00 89.12 120 ALA A CA 1
ATOM 919 C C . ALA A 1 120 ? 1.622 -9.875 -10.564 1.00 89.12 120 ALA A C 1
ATOM 921 O O . ALA A 1 120 ? 1.360 -10.925 -9.989 1.00 89.12 120 ALA A O 1
ATOM 922 N N . ASP A 1 121 ? 2.875 -9.484 -10.799 1.00 88.56 121 ASP A N 1
ATOM 923 C CA . ASP A 1 121 ? 4.086 -10.227 -10.442 1.00 88.56 121 ASP A CA 1
ATOM 924 C C . ASP A 1 121 ? 4.568 -9.968 -9.003 1.00 88.56 121 ASP A C 1
ATOM 926 O O . ASP A 1 121 ? 5.636 -10.438 -8.600 1.00 88.56 121 ASP A O 1
ATOM 930 N N . TRP A 1 122 ? 3.803 -9.206 -8.217 1.00 92.12 122 TRP A N 1
ATOM 931 C CA . TRP A 1 122 ? 4.064 -9.011 -6.795 1.00 92.12 122 TRP A CA 1
ATOM 932 C C . TRP A 1 122 ? 3.733 -10.251 -5.969 1.00 92.12 122 TRP A C 1
ATOM 934 O O . TRP A 1 122 ? 2.960 -11.108 -6.400 1.00 92.12 122 TRP A O 1
ATOM 944 N N . PRO A 1 123 ? 4.302 -10.367 -4.757 1.00 92.12 123 PRO A N 1
ATOM 945 C CA . PRO A 1 123 ? 4.107 -11.531 -3.909 1.00 92.12 123 PRO A CA 1
ATOM 946 C C . PRO A 1 123 ? 2.731 -11.511 -3.232 1.00 92.12 123 PRO A C 1
ATOM 948 O O . PRO A 1 123 ? 2.636 -11.355 -2.018 1.00 92.12 123 PRO A O 1
ATOM 951 N N . TRP A 1 124 ? 1.668 -11.701 -4.015 1.00 92.88 124 TRP A N 1
ATOM 952 C CA . TRP A 1 124 ? 0.297 -11.856 -3.522 1.00 92.88 124 TRP A CA 1
ATOM 953 C C . TRP A 1 124 ? 0.148 -13.041 -2.563 1.00 92.88 124 TRP A C 1
ATOM 955 O O . TRP A 1 124 ? -0.745 -13.028 -1.724 1.00 92.88 124 TRP A O 1
ATOM 965 N N . GLY A 1 125 ? 1.042 -14.029 -2.668 1.00 87.75 125 GLY A N 1
ATOM 966 C CA . GLY A 1 125 ? 1.034 -15.264 -1.889 1.00 87.75 125 GLY A CA 1
ATOM 967 C C . GLY A 1 125 ? -0.083 -16.219 -2.316 1.00 87.75 125 GLY A C 1
ATOM 968 O O . GLY A 1 125 ? -1.148 -15.809 -2.769 1.00 87.75 125 GLY A O 1
ATOM 969 N N . ALA A 1 126 ? 0.184 -17.516 -2.200 1.00 88.25 126 ALA A N 1
ATOM 970 C CA . ALA A 1 126 ? -0.808 -18.560 -2.445 1.00 88.25 126 ALA A CA 1
ATOM 971 C C . ALA A 1 126 ? -1.589 -18.885 -1.163 1.00 88.25 126 ALA A C 1
ATOM 973 O O . ALA A 1 126 ? -1.232 -18.442 -0.069 1.00 88.25 126 ALA A O 1
ATOM 974 N N . ASP A 1 127 ? -2.638 -19.699 -1.279 1.00 85.25 127 ASP A N 1
ATOM 975 C CA . ASP A 1 127 ? -3.307 -20.264 -0.109 1.00 85.25 127 ASP A CA 1
ATOM 976 C C . ASP A 1 127 ? -2.300 -21.053 0.745 1.00 85.25 127 ASP A C 1
ATOM 978 O O . ASP A 1 127 ? -1.561 -21.901 0.246 1.00 85.25 127 ASP A O 1
ATOM 982 N N . GLY A 1 128 ? -2.233 -20.720 2.036 1.00 85.00 128 GLY A N 1
ATOM 983 C CA . GLY A 1 128 ? -1.241 -21.261 2.970 1.00 85.00 128 GLY A CA 1
ATOM 984 C C . GLY A 1 128 ? 0.107 -20.525 3.008 1.00 85.00 128 GLY A C 1
ATOM 985 O O . GLY A 1 128 ? 0.907 -20.831 3.889 1.00 85.00 128 GLY A O 1
ATOM 986 N N . ASP A 1 129 ? 0.374 -19.544 2.131 1.00 90.44 129 ASP A N 1
ATOM 987 C CA . ASP A 1 129 ? 1.555 -18.674 2.265 1.00 90.44 129 ASP A CA 1
ATOM 988 C C . ASP A 1 129 ? 1.332 -17.677 3.419 1.00 90.44 129 ASP A C 1
ATOM 990 O O . ASP A 1 129 ? 0.374 -16.899 3.372 1.00 90.44 129 ASP A O 1
ATOM 994 N N . PRO A 1 130 ? 2.215 -17.619 4.434 1.00 89.69 130 PRO A N 1
ATOM 995 C CA . PRO A 1 130 ? 2.121 -16.614 5.490 1.00 89.69 130 PRO A CA 1
ATOM 996 C C . PRO A 1 130 ? 2.111 -15.171 4.964 1.00 89.69 130 PRO A C 1
ATOM 998 O O . PRO A 1 130 ? 1.521 -14.293 5.579 1.00 89.69 130 PRO A O 1
ATOM 1001 N N . PHE A 1 131 ? 2.693 -14.914 3.790 1.00 91.75 131 PHE A N 1
ATOM 1002 C CA . PHE A 1 131 ? 2.692 -13.594 3.151 1.00 91.75 131 PHE A CA 1
ATOM 1003 C C . PHE A 1 131 ? 1.468 -13.312 2.267 1.00 91.75 131 PHE A C 1
ATOM 1005 O O . PHE A 1 131 ? 1.454 -12.297 1.571 1.00 91.75 131 PHE A O 1
ATOM 1012 N N . ARG A 1 132 ? 0.461 -14.193 2.248 1.00 94.62 132 ARG A N 1
ATOM 1013 C CA . ARG A 1 132 ? -0.735 -14.038 1.408 1.00 94.62 132 ARG A CA 1
ATOM 1014 C C . ARG A 1 132 ? -1.408 -12.692 1.639 1.00 94.62 132 ARG A C 1
ATOM 1016 O O . ARG A 1 132 ? -1.617 -12.314 2.777 1.00 94.62 132 ARG A O 1
ATOM 1023 N N . VAL A 1 133 ? -1.817 -11.981 0.603 1.00 95.31 133 VAL A N 1
ATOM 1024 C CA . VAL A 1 133 ? -2.627 -10.768 0.753 1.00 95.31 133 VAL A CA 1
ATOM 1025 C C . VAL A 1 133 ? -4.071 -11.186 1.085 1.00 95.31 133 VAL A C 1
ATOM 1027 O O . VAL A 1 133 ? -4.649 -11.992 0.355 1.00 95.31 133 VAL A O 1
ATOM 1030 N N . PRO A 1 134 ? -4.672 -10.711 2.193 1.00 94.31 134 PRO A N 1
ATOM 1031 C CA . PRO A 1 134 ? -6.038 -11.063 2.565 1.00 94.31 134 PRO A CA 1
ATOM 1032 C C . PRO A 1 134 ? -7.071 -10.561 1.556 1.00 94.31 134 PRO A C 1
ATOM 1034 O O . PRO A 1 134 ? -6.921 -9.487 0.979 1.00 94.31 134 PRO A O 1
ATOM 1037 N N . ALA A 1 135 ? -8.185 -11.286 1.437 1.00 93.12 135 ALA A N 1
ATOM 1038 C CA . ALA A 1 135 ? -9.270 -10.957 0.509 1.00 93.12 135 ALA A CA 1
ATOM 1039 C C . ALA A 1 135 ? -9.940 -9.598 0.785 1.00 93.12 135 ALA A C 1
ATOM 1041 O O . ALA A 1 135 ? -10.519 -9.001 -0.118 1.00 93.12 135 ALA A O 1
ATOM 1042 N N . TRP A 1 136 ? -9.863 -9.086 2.019 1.00 93.12 136 TRP A N 1
ATOM 1043 C CA . TRP A 1 136 ? -10.375 -7.752 2.342 1.00 93.12 136 TRP A CA 1
ATOM 1044 C C . TRP A 1 136 ? -9.532 -6.631 1.712 1.00 93.12 136 TRP A C 1
ATOM 1046 O O . TRP A 1 136 ? -10.021 -5.510 1.556 1.00 93.12 136 TRP A O 1
ATOM 1056 N N . TRP A 1 137 ? -8.283 -6.899 1.323 1.00 95.06 137 TRP A N 1
ATOM 1057 C CA . TRP A 1 137 ? -7.446 -5.926 0.633 1.00 95.06 137 TRP A CA 1
ATOM 1058 C C . TRP A 1 137 ? -7.749 -5.967 -0.870 1.00 95.06 137 TRP A C 1
ATOM 1060 O O . TRP A 1 137 ? -7.173 -6.748 -1.622 1.00 95.06 137 TRP A O 1
ATOM 1070 N N . SER A 1 138 ? -8.696 -5.133 -1.298 1.00 91.69 138 SER A N 1
ATOM 1071 C CA . SER A 1 138 ? -9.191 -5.083 -2.676 1.00 91.69 138 SER A CA 1
ATOM 1072 C C . SER A 1 138 ? -9.241 -3.628 -3.160 1.00 91.69 138 SER A C 1
ATOM 1074 O O . SER A 1 138 ? -10.292 -2.990 -3.055 1.00 91.69 138 SER A O 1
ATOM 1076 N N . PRO A 1 139 ? -8.118 -3.069 -3.652 1.00 91.06 139 PRO A N 1
ATOM 1077 C CA . PRO A 1 139 ? -8.066 -1.688 -4.124 1.00 91.06 139 PRO A CA 1
ATOM 1078 C C . PRO A 1 139 ? -9.027 -1.464 -5.300 1.00 91.06 139 PRO A C 1
ATOM 1080 O O . PRO A 1 139 ? -9.126 -2.303 -6.192 1.00 91.06 139 PRO A O 1
ATOM 1083 N N . ALA A 1 140 ? -9.728 -0.329 -5.293 1.00 83.81 140 ALA A N 1
ATOM 1084 C CA . ALA A 1 140 ? -10.766 0.007 -6.277 1.00 83.81 140 ALA A CA 1
ATOM 1085 C C . ALA A 1 140 ? -10.726 1.476 -6.751 1.00 83.81 140 ALA A C 1
ATOM 1087 O O . ALA A 1 140 ? -11.605 1.918 -7.483 1.00 83.81 140 ALA A O 1
ATOM 1088 N N . GLY A 1 141 ? -9.730 2.251 -6.320 1.00 79.06 141 GLY A N 1
ATOM 1089 C CA . GLY A 1 141 ? -9.566 3.654 -6.690 1.00 79.06 141 GLY A CA 1
ATOM 1090 C C . GLY A 1 141 ? -8.834 3.858 -8.013 1.00 79.06 141 GLY A C 1
ATOM 1091 O O . GLY A 1 141 ? -8.180 2.956 -8.529 1.00 79.06 141 GLY A O 1
ATOM 1092 N N . ALA A 1 142 ? -8.893 5.086 -8.527 1.00 79.00 142 ALA A N 1
ATOM 1093 C CA . ALA A 1 142 ? -8.225 5.505 -9.766 1.00 79.00 142 ALA A CA 1
ATOM 1094 C C . ALA A 1 142 ? -6.959 6.352 -9.521 1.00 79.00 142 ALA A C 1
ATOM 1096 O O . ALA A 1 142 ? -6.394 6.935 -10.447 1.00 79.00 142 ALA A O 1
ATOM 1097 N N . GLN A 1 143 ? -6.546 6.507 -8.259 1.00 86.62 143 GLN A N 1
ATOM 1098 C CA . GLN A 1 143 ? -5.359 7.274 -7.888 1.00 86.62 143 GLN A CA 1
ATOM 1099 C C . GLN A 1 143 ? -4.350 6.355 -7.216 1.00 86.62 143 GLN A C 1
ATOM 1101 O O . GLN A 1 143 ? -4.371 6.172 -5.997 1.00 86.62 143 GLN A O 1
ATOM 1106 N N . SER A 1 144 ? -3.464 5.777 -8.025 1.00 89.94 144 SER A N 1
ATOM 1107 C CA . SER A 1 144 ? -2.451 4.848 -7.531 1.00 89.94 144 SER A CA 1
ATOM 1108 C C . SER A 1 144 ? -1.042 5.418 -7.586 1.00 89.94 144 SER A C 1
ATOM 1110 O O . SER A 1 144 ? -0.677 6.193 -8.473 1.00 89.94 144 SER A O 1
ATOM 1112 N N . ARG A 1 145 ? -0.207 4.977 -6.649 1.00 89.00 145 ARG A N 1
ATOM 1113 C CA . ARG A 1 145 ? 1.229 5.241 -6.650 1.00 89.00 145 ARG A CA 1
ATOM 1114 C C . ARG A 1 145 ? 1.972 4.004 -6.188 1.00 89.00 145 ARG A C 1
ATOM 1116 O O . ARG A 1 145 ? 1.525 3.319 -5.273 1.00 89.00 145 ARG A O 1
ATOM 1123 N N . LEU A 1 146 ? 3.108 3.733 -6.812 1.00 90.69 146 LEU A N 1
ATOM 1124 C CA . LEU A 1 146 ? 3.930 2.584 -6.485 1.00 90.69 146 LEU A CA 1
ATOM 1125 C C . LEU A 1 146 ? 5.411 2.937 -6.409 1.00 90.69 146 LEU A C 1
ATOM 1127 O O . LEU A 1 146 ? 5.894 3.832 -7.100 1.00 90.69 146 LEU A O 1
ATOM 1131 N N . TYR A 1 147 ? 6.133 2.169 -5.612 1.00 87.88 147 TYR A N 1
ATOM 1132 C CA . TYR A 1 147 ? 7.581 2.149 -5.528 1.00 87.88 147 TYR A CA 1
ATOM 1133 C C . TYR A 1 147 ? 8.071 0.712 -5.511 1.00 87.88 147 TYR A C 1
ATOM 1135 O O . TYR A 1 147 ? 7.439 -0.147 -4.899 1.00 87.88 147 TYR A O 1
ATOM 1143 N N . GLU A 1 148 ? 9.211 0.466 -6.146 1.00 88.50 148 GLU A N 1
ATOM 1144 C CA . GLU A 1 148 ? 9.811 -0.856 -6.246 1.00 88.50 148 GLU A CA 1
ATOM 1145 C C . GLU A 1 148 ? 11.325 -0.761 -6.240 1.00 88.50 148 GLU A C 1
ATOM 1147 O O . GLU A 1 148 ? 11.906 0.143 -6.835 1.00 88.50 148 GLU A O 1
ATOM 1152 N N . SER A 1 149 ? 11.978 -1.723 -5.598 1.00 87.25 149 SER A N 1
ATOM 1153 C CA . SER A 1 149 ? 13.428 -1.850 -5.650 1.00 87.25 149 SER A CA 1
ATOM 1154 C C . SER A 1 149 ? 13.818 -3.317 -5.648 1.00 87.25 149 SER A C 1
ATOM 1156 O O . SER A 1 149 ? 13.489 -4.066 -4.723 1.00 87.25 149 SER A O 1
ATOM 1158 N N . PHE A 1 150 ? 14.527 -3.706 -6.708 1.00 88.50 150 PHE A N 1
ATOM 1159 C CA . PHE A 1 150 ? 14.984 -5.068 -6.955 1.00 88.50 150 PHE A CA 1
ATOM 1160 C C . PHE A 1 150 ? 16.505 -5.093 -7.101 1.00 88.50 150 PHE A C 1
ATOM 1162 O O . PHE A 1 150 ? 17.009 -5.299 -8.204 1.00 88.50 150 PHE A O 1
ATOM 1169 N N . PRO A 1 151 ? 17.261 -4.843 -6.017 1.00 82.50 151 PRO A N 1
ATOM 1170 C CA . PRO A 1 151 ? 18.708 -4.925 -6.101 1.00 82.50 151 PRO A CA 1
ATOM 1171 C C . PRO A 1 151 ? 19.133 -6.363 -6.477 1.00 82.50 151 PRO A C 1
ATOM 1173 O O . PRO A 1 151 ? 18.436 -7.322 -6.099 1.00 82.50 151 PRO A O 1
ATOM 1176 N N . PRO A 1 152 ? 20.249 -6.529 -7.220 1.00 75.94 152 PRO A N 1
ATOM 1177 C CA . PRO A 1 152 ? 20.781 -7.847 -7.576 1.00 75.94 152 PRO A CA 1
ATOM 1178 C C . PRO A 1 152 ? 20.951 -8.727 -6.333 1.00 75.94 152 PRO A C 1
ATOM 1180 O O . PRO A 1 152 ? 20.427 -9.845 -6.274 1.00 75.94 152 PRO A O 1
ATOM 1183 N N . ASP A 1 153 ? 21.541 -8.126 -5.298 1.00 79.25 153 ASP A N 1
ATOM 1184 C CA . ASP A 1 153 ? 21.743 -8.703 -3.978 1.00 79.25 153 ASP A CA 1
ATOM 1185 C C . ASP A 1 153 ? 20.923 -7.961 -2.918 1.00 79.25 153 ASP A C 1
ATOM 1187 O O . ASP A 1 153 ? 20.801 -6.735 -2.927 1.00 79.25 153 ASP A O 1
ATOM 1191 N N . GLY A 1 154 ? 20.376 -8.712 -1.963 1.00 80.00 154 GLY A N 1
ATOM 1192 C CA . GLY A 1 154 ? 19.644 -8.164 -0.824 1.00 80.00 154 GLY A CA 1
ATOM 1193 C C . GLY A 1 154 ? 18.121 -8.177 -0.961 1.00 80.00 154 GLY A C 1
ATOM 1194 O O . GLY A 1 154 ? 17.532 -8.919 -1.753 1.00 80.00 154 GLY A O 1
ATOM 1195 N N . LEU A 1 155 ? 17.485 -7.389 -0.091 1.00 82.06 155 LEU A N 1
ATOM 1196 C CA . LEU A 1 155 ? 16.042 -7.392 0.125 1.00 82.06 155 LEU A CA 1
ATOM 1197 C C . LEU A 1 155 ? 15.320 -6.642 -0.995 1.00 82.06 155 LEU A C 1
ATOM 1199 O O . LEU A 1 155 ? 15.599 -5.470 -1.257 1.00 82.06 155 LEU A O 1
ATOM 1203 N N . ARG A 1 156 ? 14.353 -7.311 -1.616 1.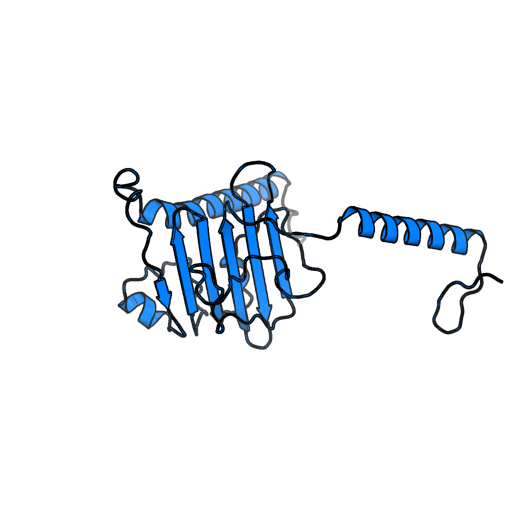00 88.81 156 ARG A N 1
ATOM 1204 C CA . ARG A 1 156 ? 13.454 -6.701 -2.596 1.00 88.81 156 ARG A CA 1
ATOM 1205 C C . ARG A 1 156 ? 12.280 -6.099 -1.878 1.00 88.81 156 ARG A C 1
ATOM 1207 O O . ARG A 1 156 ? 11.847 -6.643 -0.868 1.00 88.81 156 ARG A O 1
ATOM 1214 N N . ARG A 1 157 ? 11.770 -4.989 -2.389 1.00 91.88 157 ARG A N 1
ATOM 1215 C CA . ARG A 1 157 ? 10.687 -4.259 -1.736 1.00 91.88 157 ARG A CA 1
ATOM 1216 C C . ARG A 1 157 ? 9.742 -3.638 -2.740 1.00 91.88 157 ARG A C 1
ATOM 1218 O O . ARG A 1 157 ? 10.175 -3.189 -3.800 1.00 91.88 157 ARG A O 1
ATOM 1225 N N . GLY A 1 158 ? 8.480 -3.569 -2.347 1.00 91.38 158 GLY A N 1
ATOM 1226 C CA . GLY A 1 158 ? 7.431 -2.874 -3.070 1.00 91.38 158 GLY A CA 1
ATOM 1227 C C . GLY A 1 158 ? 6.548 -2.100 -2.103 1.00 91.38 158 GLY A C 1
ATOM 1228 O O . GLY A 1 158 ? 6.297 -2.552 -0.987 1.00 91.38 158 GLY A O 1
ATOM 1229 N N . VAL A 1 159 ? 6.099 -0.921 -2.524 1.00 92.00 159 VAL A N 1
ATOM 1230 C CA . VAL A 1 159 ? 5.089 -0.120 -1.826 1.00 92.00 159 VAL A CA 1
ATOM 1231 C C . VAL A 1 159 ? 4.048 0.301 -2.844 1.00 92.00 159 VAL A C 1
ATOM 1233 O O . VAL A 1 159 ? 4.400 0.886 -3.860 1.00 92.00 159 VAL A O 1
ATOM 1236 N N . PHE A 1 160 ? 2.782 0.013 -2.591 1.00 93.19 160 PHE A N 1
ATOM 1237 C CA . PHE A 1 160 ? 1.653 0.415 -3.416 1.00 93.19 160 PHE A CA 1
ATOM 1238 C C . PHE A 1 160 ? 0.636 1.147 -2.551 1.00 93.19 160 PHE A C 1
ATOM 1240 O O . PHE A 1 160 ? 0.309 0.693 -1.455 1.00 93.19 160 PHE A O 1
ATOM 1247 N N . ALA A 1 161 ? 0.132 2.270 -3.051 1.00 92.94 161 ALA A N 1
ATOM 1248 C CA . ALA A 1 161 ? -1.046 2.932 -2.522 1.00 92.94 161 ALA A CA 1
ATOM 1249 C C . ALA A 1 161 ? -2.080 3.096 -3.621 1.00 92.94 161 ALA A C 1
ATOM 1251 O O . ALA A 1 161 ? -1.732 3.401 -4.762 1.00 92.94 161 ALA A O 1
ATOM 1252 N N . ASN A 1 162 ? -3.341 2.976 -3.239 1.00 94.25 162 ASN A N 1
ATOM 1253 C CA . ASN A 1 162 ? -4.482 3.270 -4.081 1.00 94.25 162 ASN A CA 1
ATOM 1254 C C . ASN A 1 162 ? -5.526 4.019 -3.256 1.00 94.25 162 ASN A C 1
ATOM 1256 O O . ASN A 1 162 ? -5.894 3.573 -2.167 1.00 94.25 162 ASN A O 1
ATOM 1260 N N . TYR A 1 163 ? -5.964 5.166 -3.765 1.00 91.81 163 TYR A N 1
ATOM 1261 C CA . TYR A 1 163 ? -6.979 5.995 -3.135 1.00 91.81 163 TYR A CA 1
ATOM 1262 C C . TYR A 1 163 ? -8.179 6.176 -4.064 1.00 91.81 163 TYR A C 1
ATOM 1264 O O . TYR A 1 163 ? -8.022 6.518 -5.240 1.00 91.81 163 TYR A O 1
ATOM 1272 N N . ASP A 1 164 ? -9.378 5.960 -3.527 1.00 92.94 164 ASP A N 1
ATOM 1273 C CA . ASP A 1 164 ? -10.636 6.333 -4.167 1.00 92.94 164 ASP A CA 1
ATOM 1274 C C . ASP A 1 164 ? -11.206 7.592 -3.489 1.00 92.94 164 ASP A C 1
ATOM 1276 O O . ASP A 1 164 ? -11.637 7.515 -2.334 1.00 92.94 164 ASP A O 1
ATOM 1280 N N . PRO A 1 165 ? -11.246 8.753 -4.169 1.00 89.31 165 PRO A N 1
ATOM 1281 C CA . PRO A 1 165 ? -11.829 9.964 -3.602 1.00 89.31 165 PRO A CA 1
ATOM 1282 C C . PRO A 1 165 ? -13.350 9.880 -3.400 1.00 89.31 165 PRO A C 1
ATOM 1284 O O . PRO A 1 165 ? -13.868 10.597 -2.546 1.00 89.31 165 PRO A O 1
ATOM 1287 N N . ALA A 1 166 ? -14.071 9.035 -4.148 1.00 90.44 166 ALA A N 1
ATOM 1288 C CA . ALA A 1 166 ? -15.526 8.926 -4.036 1.00 90.44 166 ALA A CA 1
ATOM 1289 C C . ALA A 1 166 ? -15.929 8.171 -2.764 1.00 90.44 166 ALA A C 1
ATOM 1291 O O . ALA A 1 166 ? -16.756 8.642 -1.984 1.00 90.44 166 ALA A O 1
ATOM 1292 N N . SER A 1 167 ? -15.308 7.015 -2.524 1.00 93.12 167 SER A N 1
ATOM 1293 C CA . SER A 1 167 ? -15.565 6.202 -1.334 1.00 93.12 167 SER A CA 1
ATOM 1294 C C . SER A 1 167 ? -14.677 6.553 -0.135 1.00 93.12 167 SER A C 1
ATOM 1296 O O . SER A 1 167 ? -14.869 5.994 0.948 1.00 93.12 167 SER A O 1
ATOM 1298 N N . ARG A 1 168 ? -13.669 7.412 -0.340 1.00 93.44 168 ARG A N 1
ATOM 1299 C CA . ARG A 1 168 ? -12.595 7.759 0.607 1.00 93.44 168 ARG A CA 1
ATOM 1300 C C . ARG A 1 168 ? -11.712 6.586 1.033 1.00 93.44 168 ARG A C 1
ATOM 1302 O O . ARG A 1 168 ? -11.010 6.695 2.038 1.00 93.44 168 ARG A O 1
ATOM 1309 N N . TRP A 1 169 ? -11.737 5.471 0.308 1.00 94.94 169 TRP A N 1
ATOM 1310 C CA . TRP A 1 169 ? -10.936 4.300 0.659 1.00 94.94 169 TRP A CA 1
ATOM 1311 C C . TRP A 1 169 ? -9.474 4.514 0.275 1.00 94.94 169 TRP A C 1
ATOM 1313 O O . TRP A 1 169 ? -9.163 4.797 -0.878 1.00 94.94 169 TRP A O 1
ATOM 1323 N N . LEU A 1 170 ? -8.579 4.317 1.237 1.00 92.19 170 LEU A N 1
ATOM 1324 C CA . LEU A 1 170 ? -7.143 4.201 1.045 1.00 92.19 170 LEU A CA 1
ATOM 1325 C C . LEU A 1 170 ? -6.720 2.752 1.278 1.00 92.19 170 LEU A C 1
ATOM 1327 O O . LEU A 1 170 ? -6.991 2.183 2.334 1.00 92.19 170 LEU A O 1
ATOM 1331 N N . HIS A 1 171 ? -5.996 2.195 0.317 1.00 95.12 171 HIS A N 1
ATOM 1332 C CA . HIS A 1 171 ? -5.328 0.906 0.423 1.00 95.12 171 HIS A CA 1
ATOM 1333 C C . HIS A 1 171 ? -3.825 1.126 0.341 1.00 95.12 171 HIS A C 1
ATOM 1335 O O . HIS A 1 171 ? -3.356 1.724 -0.624 1.00 95.12 171 HIS A O 1
ATOM 1341 N N . LEU A 1 172 ? -3.074 0.630 1.321 1.00 93.38 172 LEU A N 1
ATOM 1342 C CA . LEU A 1 172 ? -1.615 0.581 1.297 1.00 93.38 172 LEU A CA 1
ATOM 1343 C C . LEU A 1 172 ? -1.152 -0.866 1.394 1.00 93.38 172 LEU A C 1
ATOM 1345 O O . LEU A 1 172 ? -1.672 -1.642 2.195 1.00 93.38 172 LEU A O 1
ATOM 1349 N N . TRP A 1 173 ? -0.141 -1.199 0.608 1.00 94.50 173 TRP A N 1
ATOM 1350 C CA . TRP A 1 173 ? 0.570 -2.463 0.676 1.00 94.50 173 TRP A CA 1
ATOM 1351 C C . TRP A 1 173 ? 2.062 -2.185 0.603 1.00 94.50 173 TRP A C 1
ATOM 1353 O O . TRP A 1 173 ? 2.549 -1.634 -0.378 1.00 94.50 173 TRP A O 1
ATOM 1363 N N . SER A 1 174 ? 2.788 -2.556 1.648 1.00 92.69 174 SER A N 1
ATOM 1364 C CA . SER A 1 174 ? 4.243 -2.563 1.677 1.00 92.69 174 SER A CA 1
ATOM 1365 C C . SER A 1 174 ? 4.722 -3.980 1.940 1.00 92.69 174 SER A C 1
ATOM 1367 O O . SER A 1 174 ? 4.187 -4.675 2.804 1.00 92.69 174 SER A O 1
ATOM 1369 N N 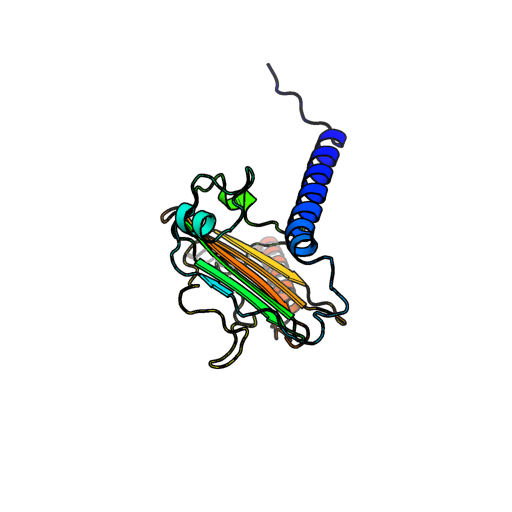. TRP A 1 175 ? 5.728 -4.419 1.205 1.00 92.69 175 TRP A N 1
ATOM 1370 C CA . TRP A 1 175 ? 6.367 -5.704 1.429 1.00 92.69 175 TRP A CA 1
ATOM 1371 C C . TRP A 1 175 ? 7.864 -5.574 1.210 1.00 92.69 175 TRP A C 1
ATOM 1373 O O . TRP A 1 175 ? 8.327 -4.785 0.381 1.00 92.69 175 TRP A O 1
ATOM 1383 N N . ALA A 1 176 ? 8.627 -6.380 1.938 1.00 91.75 176 ALA A N 1
ATOM 1384 C CA . ALA A 1 176 ? 10.048 -6.522 1.703 1.00 91.75 176 ALA A CA 1
ATOM 1385 C C . ALA A 1 176 ? 10.463 -7.976 1.923 1.00 91.75 176 ALA A C 1
ATOM 1387 O O . ALA A 1 176 ? 10.280 -8.494 3.018 1.00 91.75 176 ALA A O 1
ATOM 1388 N N . ARG A 1 177 ? 10.980 -8.648 0.890 1.00 90.88 177 ARG A N 1
ATOM 1389 C CA . ARG A 1 177 ? 11.239 -10.097 0.881 1.00 90.88 177 ARG A CA 1
ATOM 1390 C C . ARG A 1 177 ? 12.536 -10.454 0.156 1.00 90.88 177 ARG A C 1
ATOM 1392 O O . ARG A 1 177 ? 12.933 -9.779 -0.795 1.00 90.88 177 ARG A O 1
ATOM 1399 N N . ASN A 1 178 ? 13.215 -11.509 0.602 1.00 88.31 178 ASN A N 1
ATOM 1400 C CA . ASN A 1 178 ? 14.479 -11.977 0.010 1.00 88.31 178 ASN A CA 1
ATOM 1401 C C . ASN A 1 178 ? 14.284 -13.040 -1.090 1.00 88.31 178 ASN A C 1
ATOM 1403 O O . ASN A 1 178 ? 15.137 -13.195 -1.969 1.00 88.31 178 ASN A O 1
ATOM 1407 N N . ASP A 1 179 ? 13.138 -13.712 -1.078 1.00 88.19 179 ASP A N 1
ATOM 1408 C CA . ASP A 1 179 ? 12.819 -14.901 -1.865 1.00 88.19 179 ASP A CA 1
ATOM 1409 C C . ASP A 1 179 ? 11.942 -14.621 -3.096 1.00 88.19 179 ASP A C 1
ATOM 1411 O O . ASP A 1 179 ? 11.692 -15.510 -3.904 1.00 88.19 179 ASP A O 1
ATOM 1415 N N . VAL A 1 180 ? 11.492 -13.380 -3.270 1.00 87.81 180 VAL A N 1
ATOM 1416 C CA . VAL A 1 180 ? 10.674 -12.964 -4.416 1.00 87.81 180 VAL A CA 1
ATOM 1417 C C . VAL A 1 180 ? 11.573 -12.639 -5.604 1.00 87.81 180 VAL A C 1
ATOM 1419 O O . VAL A 1 180 ? 12.625 -12.023 -5.437 1.00 87.81 180 VAL A O 1
ATOM 1422 N N . ARG A 1 181 ? 11.158 -13.020 -6.812 1.00 84.25 181 ARG A N 1
ATOM 1423 C CA . ARG A 1 181 ? 11.805 -12.661 -8.083 1.00 84.25 181 ARG A CA 1
ATOM 1424 C C . ARG A 1 181 ? 10.705 -12.259 -9.068 1.00 84.25 181 ARG A C 1
ATOM 1426 O O . ARG A 1 181 ? 10.182 -13.134 -9.751 1.00 84.25 181 ARG A O 1
ATOM 1433 N N . PRO A 1 182 ? 10.297 -10.980 -9.096 1.00 78.12 182 PRO A N 1
ATOM 1434 C CA . PRO A 1 182 ? 9.264 -10.538 -10.023 1.00 78.12 182 PRO A CA 1
ATOM 1435 C C . PRO A 1 182 ? 9.761 -10.762 -11.452 1.00 78.12 182 PRO A C 1
ATOM 1437 O O . PRO A 1 182 ? 10.872 -10.349 -11.794 1.00 78.12 182 PRO A O 1
ATOM 1440 N N . VAL A 1 183 ? 8.978 -11.475 -12.257 1.00 73.38 183 VAL A N 1
ATOM 1441 C CA . VAL A 1 183 ? 9.301 -11.740 -13.660 1.00 73.38 183 VAL A CA 1
ATOM 1442 C C . VAL A 1 183 ? 8.568 -10.699 -14.485 1.00 73.38 183 VAL A C 1
ATOM 1444 O O . VAL A 1 183 ? 7.344 -10.743 -14.598 1.00 73.38 183 VAL A O 1
ATOM 1447 N N . ARG A 1 184 ? 9.316 -9.753 -15.054 1.00 69.94 184 ARG A N 1
ATOM 1448 C CA . ARG A 1 184 ? 8.760 -8.718 -15.927 1.00 69.94 184 ARG A CA 1
ATOM 1449 C C . ARG A 1 184 ? 9.204 -8.924 -17.351 1.00 69.94 184 ARG A C 1
ATOM 1451 O O . ARG A 1 184 ? 10.358 -9.269 -17.594 1.00 69.94 184 ARG A O 1
ATOM 1458 N N . ALA A 1 185 ? 8.288 -8.649 -18.275 1.00 58.81 185 ALA A N 1
ATOM 1459 C CA . ALA A 1 185 ? 8.682 -8.309 -19.628 1.00 58.81 185 ALA A CA 1
ATOM 1460 C C . ALA A 1 185 ? 9.653 -7.122 -19.552 1.00 58.81 185 ALA A C 1
ATOM 1462 O O . ALA A 1 185 ? 9.464 -6.205 -18.748 1.00 58.81 185 ALA A O 1
ATOM 1463 N N . ASP A 1 186 ? 10.724 -7.194 -20.333 1.00 54.09 186 ASP A N 1
ATOM 1464 C CA . ASP A 1 186 ? 11.800 -6.217 -20.304 1.00 54.09 186 ASP A CA 1
ATOM 1465 C C . ASP A 1 186 ? 11.242 -4.806 -20.552 1.00 54.09 186 ASP A C 1
ATOM 1467 O O . ASP A 1 186 ? 10.601 -4.554 -21.573 1.00 54.09 186 ASP A O 1
ATOM 1471 N N . ALA A 1 187 ? 11.465 -3.875 -19.621 1.00 53.03 187 ALA A N 1
ATOM 1472 C CA . ALA A 1 187 ? 11.018 -2.490 -19.772 1.00 53.03 187 ALA A CA 1
ATOM 1473 C C . ALA A 1 187 ? 11.670 -1.818 -20.998 1.00 53.03 187 ALA A C 1
ATOM 1475 O O . ALA A 1 187 ? 11.088 -0.901 -21.579 1.00 53.03 187 ALA A O 1
ATOM 1476 N N . LEU A 1 188 ? 12.836 -2.320 -21.433 1.00 51.00 188 LEU A N 1
ATOM 1477 C CA . LEU A 1 188 ? 13.473 -1.926 -22.689 1.00 51.00 188 LEU A CA 1
ATOM 1478 C C . LEU A 1 188 ? 12.613 -2.258 -23.911 1.00 51.00 188 LEU A C 1
ATOM 1480 O O . LEU A 1 188 ? 12.623 -1.490 -24.864 1.00 51.00 188 LEU A O 1
ATOM 1484 N N . ALA A 1 189 ? 11.821 -3.333 -23.888 1.00 51.97 189 ALA A N 1
ATOM 1485 C CA . ALA A 1 189 ? 10.955 -3.677 -25.014 1.00 51.97 189 ALA A CA 1
ATOM 1486 C C . ALA A 1 189 ? 9.860 -2.620 -25.245 1.00 51.97 189 ALA A C 1
ATOM 1488 O O . ALA A 1 189 ? 9.490 -2.370 -26.386 1.00 51.97 189 ALA A O 1
ATOM 1489 N N . HIS A 1 190 ? 9.367 -1.967 -24.187 1.00 51.22 190 HIS A N 1
ATOM 1490 C CA . HIS A 1 190 ? 8.387 -0.880 -24.309 1.00 51.22 190 HIS A CA 1
ATOM 1491 C C . HIS A 1 190 ? 9.037 0.470 -24.623 1.00 51.22 190 HIS A C 1
ATOM 1493 O O . HIS A 1 190 ? 8.497 1.216 -25.431 1.00 51.22 190 HIS A O 1
ATOM 1499 N N . LEU A 1 191 ? 10.232 0.744 -24.086 1.00 55.88 191 LEU A N 1
ATOM 1500 C CA . LEU A 1 191 ? 11.014 1.923 -24.477 1.00 55.88 191 LEU A CA 1
ATOM 1501 C C . LEU A 1 191 ? 11.373 1.900 -25.967 1.00 55.88 191 LEU A C 1
ATOM 1503 O O . LEU A 1 191 ? 11.245 2.921 -26.633 1.00 55.88 191 LEU A O 1
ATOM 1507 N N . VAL A 1 192 ? 11.742 0.733 -26.507 1.00 61.50 192 VAL A N 1
ATOM 1508 C CA . VAL A 1 192 ? 11.991 0.567 -27.945 1.00 61.50 192 VAL A CA 1
ATOM 1509 C C . VAL A 1 192 ? 10.724 0.842 -28.749 1.00 61.50 192 VAL A C 1
ATOM 1511 O O . VAL A 1 192 ? 10.817 1.497 -29.775 1.00 61.50 192 VAL A O 1
ATOM 1514 N N . VAL A 1 193 ? 9.545 0.400 -28.302 1.00 62.62 193 VAL A N 1
ATOM 1515 C CA . VAL A 1 193 ? 8.284 0.653 -29.022 1.00 62.62 193 VAL A CA 1
ATOM 1516 C C . VAL A 1 193 ? 7.916 2.138 -29.021 1.00 62.62 193 VAL A C 1
ATOM 1518 O O . VAL A 1 193 ? 7.552 2.653 -30.075 1.00 62.62 193 VAL A O 1
ATOM 1521 N N . ASP A 1 194 ? 8.061 2.841 -27.897 1.00 63.25 194 ASP A N 1
ATOM 1522 C CA . ASP A 1 194 ? 7.764 4.279 -27.810 1.00 63.25 194 ASP A CA 1
ATOM 1523 C C . ASP A 1 194 ? 8.774 5.127 -28.603 1.00 63.25 194 ASP A C 1
ATOM 1525 O O . ASP A 1 194 ? 8.406 6.101 -29.270 1.00 63.25 194 ASP A O 1
ATOM 1529 N N . GLU A 1 195 ? 10.052 4.743 -28.584 1.00 66.50 195 GLU A N 1
ATOM 1530 C CA . GLU A 1 195 ? 11.098 5.390 -29.377 1.00 66.50 195 GLU A CA 1
ATOM 1531 C C . GLU A 1 195 ? 10.885 5.129 -30.875 1.00 66.50 195 GLU A C 1
ATOM 1533 O O . GLU A 1 195 ? 10.935 6.063 -31.677 1.00 66.50 195 GLU A O 1
ATOM 1538 N N . LEU A 1 196 ? 10.523 3.899 -31.257 1.00 72.38 196 LEU A N 1
ATOM 1539 C CA . LEU A 1 196 ? 10.169 3.551 -32.634 1.00 72.38 196 LEU A CA 1
ATOM 1540 C C . LEU A 1 196 ? 8.916 4.309 -33.092 1.00 72.38 196 LEU A C 1
ATOM 1542 O O . LEU A 1 196 ? 8.904 4.844 -34.195 1.00 72.38 196 LEU A O 1
ATOM 1546 N N . ALA A 1 197 ? 7.886 4.415 -32.247 1.00 76.06 197 ALA A N 1
ATOM 1547 C CA . ALA A 1 197 ? 6.671 5.177 -32.533 1.00 76.06 197 ALA A CA 1
ATOM 1548 C C . ALA A 1 197 ? 6.962 6.674 -32.708 1.00 76.06 197 ALA A C 1
ATOM 1550 O O . ALA A 1 197 ? 6.408 7.312 -33.605 1.00 76.06 197 ALA A O 1
ATOM 1551 N N . THR A 1 198 ? 7.874 7.229 -31.906 1.00 72.81 198 THR A N 1
ATOM 1552 C CA . THR A 1 198 ? 8.323 8.623 -32.025 1.00 72.81 198 THR A CA 1
ATOM 1553 C C . THR A 1 198 ? 9.078 8.851 -33.335 1.00 72.81 198 THR A C 1
ATOM 1555 O O . THR A 1 198 ? 8.785 9.805 -34.057 1.00 72.81 198 THR A O 1
ATOM 1558 N N . VAL A 1 199 ? 10.009 7.957 -33.684 1.00 75.38 199 VAL A N 1
ATOM 1559 C CA . VAL A 1 199 ? 10.777 8.027 -34.937 1.00 75.38 199 VAL A CA 1
ATOM 1560 C C . VAL A 1 199 ? 9.865 7.862 -36.155 1.00 75.38 199 VAL A C 1
ATOM 1562 O O . VAL A 1 199 ? 9.970 8.638 -37.103 1.00 75.38 199 VAL A O 1
ATOM 1565 N N . LEU A 1 200 ? 8.934 6.905 -36.123 1.00 77.06 200 LEU A N 1
ATOM 1566 C CA . LEU A 1 200 ? 7.968 6.677 -37.200 1.00 77.06 200 LEU A CA 1
ATOM 1567 C C . LEU A 1 200 ? 7.014 7.862 -37.371 1.00 77.06 200 LEU A C 1
ATOM 1569 O O . LEU A 1 200 ? 6.766 8.274 -38.499 1.00 77.06 200 LEU A O 1
ATOM 1573 N N . SER A 1 201 ? 6.537 8.460 -36.275 1.00 76.19 201 SER A N 1
ATOM 1574 C CA . SER A 1 201 ? 5.688 9.659 -36.329 1.00 76.19 201 SER A CA 1
ATOM 1575 C C . SER A 1 201 ? 6.436 10.859 -36.914 1.00 76.19 201 SER A C 1
ATOM 1577 O O . SER A 1 201 ? 5.892 11.590 -37.739 1.00 76.19 201 SER A O 1
ATOM 1579 N N . ALA A 1 202 ? 7.701 11.054 -36.530 1.00 77.31 202 ALA A N 1
ATOM 1580 C CA . ALA A 1 202 ? 8.544 12.109 -37.087 1.00 77.31 202 ALA A CA 1
ATOM 1581 C C . ALA A 1 202 ? 8.817 11.904 -38.587 1.00 77.31 202 ALA A C 1
ATOM 1583 O O . ALA A 1 202 ? 8.761 12.867 -39.352 1.00 77.31 202 ALA A O 1
ATOM 1584 N N . ALA A 1 203 ? 9.067 10.664 -39.015 1.00 78.38 203 ALA A N 1
ATOM 1585 C CA . ALA A 1 203 ? 9.251 10.325 -40.424 1.00 78.38 203 ALA A CA 1
ATOM 1586 C C . ALA A 1 203 ? 7.963 10.532 -41.239 1.00 78.38 203 ALA A C 1
ATOM 1588 O O . ALA A 1 203 ? 8.002 11.187 -42.277 1.00 78.38 203 ALA A O 1
ATOM 1589 N N . ALA A 1 204 ? 6.816 10.066 -40.735 1.00 81.88 204 ALA A N 1
ATOM 1590 C CA . ALA A 1 204 ? 5.516 10.239 -41.382 1.00 81.88 204 ALA A CA 1
ATOM 1591 C C . ALA A 1 204 ? 5.146 11.722 -41.561 1.00 81.88 204 ALA A C 1
ATOM 1593 O O . ALA A 1 204 ? 4.643 12.117 -42.611 1.00 81.88 204 ALA A O 1
ATOM 1594 N N . LEU A 1 205 ? 5.456 12.566 -40.570 1.00 80.81 205 LEU A N 1
ATOM 1595 C CA . LEU A 1 205 ? 5.275 14.017 -40.667 1.00 80.81 205 LEU A CA 1
ATOM 1596 C C . LEU A 1 205 ? 6.223 14.665 -41.685 1.00 80.81 205 LEU A C 1
ATOM 1598 O O . LEU A 1 205 ? 5.794 15.524 -42.454 1.00 80.81 205 LEU A O 1
ATOM 1602 N N . ALA A 1 206 ? 7.499 14.271 -41.700 1.00 85.31 206 ALA A N 1
ATOM 1603 C CA . ALA A 1 206 ? 8.483 14.803 -42.643 1.00 85.31 206 ALA A CA 1
ATOM 1604 C C . ALA A 1 206 ? 8.144 14.447 -44.100 1.00 85.31 206 ALA A C 1
ATOM 1606 O O . ALA A 1 206 ? 8.330 15.268 -44.997 1.00 85.31 206 ALA A O 1
ATOM 1607 N N . GLU A 1 207 ? 7.616 13.244 -44.322 1.00 85.19 207 GLU A N 1
ATOM 1608 C CA . GLU A 1 207 ? 7.210 12.730 -45.633 1.00 85.19 207 GLU A CA 1
ATOM 1609 C C . GLU A 1 207 ? 5.749 13.051 -45.993 1.00 85.19 207 GLU A C 1
ATOM 1611 O O . GLU A 1 207 ? 5.292 12.674 -47.069 1.00 85.19 207 GLU A O 1
ATOM 1616 N N . GLN A 1 208 ? 5.023 13.766 -45.124 1.00 88.00 208 GLN A N 1
ATOM 1617 C CA . GLN A 1 208 ? 3.625 14.172 -45.320 1.00 88.00 208 GLN A CA 1
ATOM 1618 C C . GLN A 1 208 ? 2.688 12.999 -45.640 1.00 88.00 208 GLN A C 1
ATOM 1620 O O . GLN A 1 208 ? 1.847 13.088 -46.536 1.00 88.00 208 GLN A O 1
ATOM 1625 N N . TRP A 1 209 ? 2.828 11.894 -44.906 1.00 85.31 209 TRP A N 1
ATOM 1626 C CA . TRP A 1 209 ? 1.952 10.740 -45.080 1.00 85.31 209 TRP A CA 1
ATOM 1627 C C . TRP A 1 209 ? 0.486 11.141 -44.835 1.00 85.31 209 TRP A C 1
ATOM 1629 O O . TRP A 1 209 ? 0.203 11.854 -43.864 1.00 85.31 209 TRP A O 1
ATOM 1639 N N . PRO A 1 210 ? -0.456 10.710 -45.691 1.00 81.81 210 PRO A N 1
ATOM 1640 C CA . PRO A 1 210 ? -1.870 10.997 -45.495 1.00 81.81 210 PRO A CA 1
ATOM 1641 C C . PRO A 1 210 ? -2.378 10.333 -44.211 1.00 81.81 210 PRO A C 1
ATOM 1643 O O . PRO A 1 210 ? -2.057 9.179 -43.927 1.00 81.81 210 PRO A O 1
ATOM 1646 N N . ALA A 1 211 ? -3.184 11.057 -43.433 1.00 81.25 211 ALA A N 1
ATOM 1647 C CA . ALA A 1 211 ? -3.894 10.491 -42.291 1.00 81.25 211 ALA A CA 1
ATOM 1648 C C . ALA A 1 211 ? -5.291 10.015 -42.714 1.00 81.25 211 ALA A C 1
ATOM 1650 O O . ALA A 1 211 ? -5.961 10.690 -43.500 1.00 81.25 211 ALA A O 1
ATOM 1651 N N . ASP A 1 212 ? -5.728 8.868 -42.200 1.00 78.94 212 ASP A N 1
ATOM 1652 C CA . ASP A 1 212 ? -7.086 8.368 -42.408 1.00 78.94 212 ASP A CA 1
ATOM 1653 C C . ASP A 1 212 ? -8.132 9.128 -41.563 1.00 78.94 212 ASP A C 1
ATOM 1655 O O . ASP A 1 212 ? -7.832 10.098 -40.862 1.00 78.94 212 ASP A O 1
ATOM 1659 N N . ALA A 1 213 ? -9.395 8.695 -41.647 1.00 77.38 213 ALA A N 1
ATOM 1660 C CA . ALA A 1 213 ? -10.510 9.327 -40.941 1.00 77.38 213 ALA A CA 1
ATOM 1661 C C . ALA A 1 213 ? -10.410 9.238 -39.404 1.00 77.38 213 ALA A C 1
ATOM 1663 O O . ALA A 1 213 ? -11.033 10.049 -38.718 1.00 77.38 213 ALA A O 1
ATOM 1664 N N . ASP A 1 214 ? -9.620 8.299 -38.877 1.00 70.62 214 ASP A N 1
ATOM 1665 C CA . ASP A 1 214 ? -9.391 8.097 -37.444 1.00 70.62 214 ASP A CA 1
ATOM 1666 C C . ASP A 1 214 ? -8.097 8.787 -36.962 1.00 70.62 214 ASP A C 1
ATOM 1668 O O . ASP A 1 214 ? -7.788 8.781 -35.768 1.00 70.62 214 ASP A O 1
ATOM 1672 N N . GLY A 1 215 ? -7.362 9.438 -37.873 1.00 69.50 215 GLY A N 1
ATOM 1673 C CA . GLY A 1 215 ? -6.153 10.202 -37.579 1.00 69.50 215 GLY A CA 1
ATOM 1674 C C . GLY A 1 215 ? -4.862 9.382 -37.595 1.00 69.50 215 GLY A C 1
ATOM 1675 O O . GLY A 1 215 ? -3.847 9.860 -37.083 1.00 69.50 215 GLY A O 1
ATOM 1676 N N . TRP A 1 216 ? -4.867 8.177 -38.173 1.00 74.69 216 TRP A N 1
ATOM 1677 C CA . TRP A 1 216 ? -3.671 7.344 -38.318 1.00 74.69 216 TRP A CA 1
ATOM 1678 C C . TRP A 1 216 ? -2.939 7.630 -39.628 1.00 74.69 216 TRP A C 1
ATOM 1680 O O . TRP A 1 216 ? -3.561 7.716 -40.683 1.00 74.69 216 TRP A O 1
ATOM 1690 N N . PHE A 1 217 ? -1.606 7.742 -39.579 1.00 73.94 217 PHE A N 1
ATOM 1691 C CA . PHE A 1 217 ? -0.790 7.866 -40.789 1.00 73.94 217 PHE A CA 1
ATOM 1692 C C . PHE A 1 217 ? -0.862 6.581 -41.619 1.00 73.94 217 PHE A C 1
ATOM 1694 O O . PHE A 1 217 ? -0.565 5.492 -41.127 1.00 73.94 217 PHE A O 1
ATOM 1701 N N . THR A 1 218 ? -1.201 6.725 -42.894 1.00 74.38 218 THR A N 1
ATOM 1702 C CA . THR A 1 218 ? -1.264 5.646 -43.880 1.00 74.38 218 THR A CA 1
ATOM 1703 C C . THR A 1 218 ? -0.174 5.852 -44.923 1.00 74.38 218 THR A C 1
ATOM 1705 O O . THR A 1 218 ? 0.150 6.981 -45.288 1.00 74.38 218 THR A O 1
ATOM 1708 N N . ARG A 1 219 ? 0.441 4.755 -45.363 1.00 67.69 219 ARG A N 1
ATOM 1709 C CA . ARG A 1 219 ? 1.448 4.757 -46.424 1.00 67.69 219 ARG A CA 1
ATOM 1710 C C . ARG A 1 219 ? 0.857 3.987 -47.597 1.00 67.69 219 ARG A C 1
ATOM 1712 O O . ARG A 1 219 ? 0.472 2.835 -47.397 1.00 67.69 219 ARG A O 1
ATOM 1719 N N . ASP A 1 220 ? 0.757 4.638 -48.752 1.00 62.53 220 ASP A N 1
ATOM 1720 C CA . ASP A 1 220 ? 0.354 3.991 -50.009 1.00 62.53 220 ASP A CA 1
ATOM 1721 C C . ASP A 1 220 ? 1.350 2.895 -50.432 1.00 62.53 220 ASP A C 1
ATOM 1723 O O . ASP A 1 220 ? 2.576 3.075 -50.210 1.00 62.53 220 ASP A O 1
#

Radius of gyration: 22.57 Å; chains: 1; bounding box: 37×63×74 Å

Sequence (220 aa):
MPRPRRTPLQTMAIAFALAIGLIVGVRMIGRLYAPKAAERAVAGRPDLEVIDAMPAQLAAAGWRLDERSPRSWTDISVRLFENDRGNLTLLRCRVDAAEALGLAAFPPDSRRPSEDRAPADWPWGADGDPFRVPAWWSPAGAQSRLYESFPPDGLRRGVFANYDPASRWLHLWSWARNDVRPVRADALAHLVVDELATVLSAAALAEQWPADADGWFTRD

Foldseek 3Di:
DDDDDDDVVNVVVVVVVLVVVVVVVVVVVVVVPPDPPPPCLPPWDDWDWDFQDAPVRCVVVVNDDDPLHAPFKGRWIWTWGQDPFWIKIKIKIFHAPVSLVSVDDDDPPKDFDPALDDDPLDCCDDVVGSRHDDPVQDADAPDKIKDWDDDPDDKTKMWMWGAHNVRSMIIIIIIIGRPRDRDDDDPVVVVVVVVVVVVVVVVLVVVVADADPVGDGDDD

pLDDT: mean 75.08, std 18.19, range [35.34, 95.31]